Protein AF-A0A7W8TSB0-F1 (afdb_monomer)

pLDDT: mean 84.56, std 13.93, range [41.88, 98.25]

Structure (mmCIF, N/CA/C/O backbone):
data_AF-A0A7W8TSB0-F1
#
_entry.id   AF-A0A7W8TSB0-F1
#
loop_
_atom_site.group_PDB
_atom_site.id
_atom_site.type_symbol
_atom_site.label_atom_id
_atom_site.label_alt_id
_atom_site.label_comp_id
_atom_site.label_asym_id
_atom_site.label_entity_id
_atom_site.label_seq_id
_atom_site.pdbx_PDB_ins_code
_atom_site.Cartn_x
_atom_site.Cartn_y
_atom_site.Cartn_z
_atom_site.occupancy
_atom_site.B_iso_or_equiv
_atom_site.auth_seq_id
_atom_site.auth_comp_id
_atom_site.auth_asym_id
_atom_site.auth_atom_id
_atom_site.pdbx_PDB_model_num
ATOM 1 N N . MET A 1 1 ? -0.091 -12.858 21.973 1.00 71.50 1 MET A N 1
ATOM 2 C CA . MET A 1 1 ? 0.830 -13.120 20.844 1.00 71.50 1 MET A CA 1
ATOM 3 C C . MET A 1 1 ? 0.390 -12.209 19.715 1.00 71.50 1 MET A C 1
ATOM 5 O O . MET A 1 1 ? -0.814 -12.084 19.551 1.00 71.50 1 MET A O 1
ATOM 9 N N . LEU A 1 2 ? 1.306 -11.520 19.029 1.00 88.44 2 LEU A N 1
ATOM 10 C CA . LEU A 1 2 ? 0.918 -10.620 17.936 1.00 88.44 2 LEU A CA 1
ATOM 11 C C . LEU A 1 2 ? 0.572 -11.435 16.683 1.00 88.44 2 LEU A C 1
ATOM 13 O O . LEU A 1 2 ? 1.208 -12.457 16.428 1.00 88.44 2 LEU A O 1
ATOM 17 N N . ILE A 1 3 ? -0.446 -10.997 15.948 1.00 91.62 3 ILE A N 1
ATOM 18 C CA . ILE A 1 3 ? -0.980 -11.659 14.759 1.00 91.62 3 ILE A CA 1
ATOM 19 C C . ILE A 1 3 ? -0.372 -10.998 13.526 1.00 91.62 3 ILE A C 1
ATOM 21 O O . ILE A 1 3 ? -0.568 -9.806 13.285 1.00 91.62 3 ILE A O 1
ATOM 25 N N . GLU A 1 4 ? 0.352 -11.790 12.741 1.00 92.75 4 GLU A N 1
ATOM 26 C CA . GLU A 1 4 ? 0.764 -11.417 11.392 1.00 92.75 4 GLU A CA 1
ATOM 27 C C . GLU A 1 4 ? -0.336 -11.836 10.415 1.00 92.75 4 GLU A C 1
ATOM 29 O O . GLU A 1 4 ? -0.793 -12.982 10.444 1.00 92.75 4 GLU A O 1
ATOM 34 N N . ARG A 1 5 ? -0.807 -10.905 9.584 1.00 92.31 5 ARG A N 1
ATOM 35 C CA . ARG A 1 5 ? -1.828 -11.215 8.576 1.00 92.31 5 ARG A CA 1
ATOM 36 C C . ARG A 1 5 ? -1.169 -11.860 7.365 1.00 92.31 5 ARG A C 1
ATOM 38 O O . ARG A 1 5 ? -0.012 -11.578 7.067 1.00 92.31 5 ARG A O 1
ATOM 45 N N . LYS A 1 6 ? -1.923 -12.693 6.645 1.00 92.56 6 LYS A N 1
ATOM 46 C CA . LYS A 1 6 ? -1.475 -13.202 5.347 1.00 92.56 6 LYS A CA 1
ATOM 47 C C . LYS A 1 6 ? -1.217 -12.012 4.418 1.00 92.56 6 LYS A C 1
ATOM 49 O O . LYS A 1 6 ? -2.096 -11.169 4.273 1.00 92.56 6 LYS A O 1
ATOM 54 N N . ILE A 1 7 ? -0.038 -11.990 3.802 1.00 95.00 7 ILE A N 1
ATOM 55 C CA . ILE A 1 7 ? 0.358 -10.972 2.828 1.00 95.00 7 ILE A CA 1
ATOM 56 C C . ILE A 1 7 ? 0.110 -11.521 1.421 1.00 95.00 7 ILE A C 1
ATOM 58 O O . ILE A 1 7 ? 0.561 -12.622 1.100 1.00 95.00 7 ILE A O 1
ATOM 62 N N . ASP A 1 8 ? -0.622 -10.777 0.596 1.00 93.62 8 ASP A N 1
ATOM 63 C CA . ASP A 1 8 ? -0.988 -11.176 -0.762 1.00 93.62 8 ASP A CA 1
ATOM 64 C C . ASP A 1 8 ? -1.188 -9.956 -1.678 1.00 93.62 8 ASP A C 1
ATOM 66 O O . ASP A 1 8 ? -2.167 -9.219 -1.562 1.00 93.62 8 ASP A O 1
ATOM 70 N N . PHE A 1 9 ? -0.271 -9.758 -2.630 1.00 96.19 9 PHE A N 1
ATOM 71 C CA . PHE A 1 9 ? -0.367 -8.704 -3.649 1.00 96.19 9 PHE A CA 1
ATOM 72 C C . PHE A 1 9 ? -1.118 -9.141 -4.919 1.00 96.19 9 PHE A C 1
ATOM 74 O O . PHE A 1 9 ? -1.308 -8.329 -5.832 1.00 96.19 9 PHE A O 1
ATOM 81 N N . ASN A 1 10 ? -1.572 -10.397 -4.994 1.00 95.44 10 ASN A N 1
ATOM 82 C CA . ASN A 1 10 ? -2.343 -10.945 -6.109 1.00 95.44 10 ASN A CA 1
ATOM 83 C C . ASN A 1 10 ? -3.850 -10.944 -5.820 1.00 95.44 10 ASN A C 1
ATOM 85 O O . ASN A 1 10 ? -4.557 -11.943 -5.980 1.00 95.44 10 ASN A O 1
ATOM 89 N N . TYR A 1 11 ? -4.357 -9.812 -5.343 1.00 94.19 11 TYR A N 1
ATOM 90 C CA . TYR A 1 11 ? -5.746 -9.699 -4.930 1.00 94.19 11 TYR A CA 1
ATOM 91 C C . TYR A 1 11 ? -6.679 -9.272 -6.070 1.00 94.19 11 TYR A C 1
ATOM 93 O O . TYR A 1 11 ? -6.300 -8.575 -7.009 1.00 94.19 11 TYR A O 1
ATOM 101 N N . ASN A 1 12 ? -7.950 -9.653 -5.932 1.00 95.06 12 ASN A N 1
ATOM 102 C CA . ASN A 1 12 ? -9.046 -9.245 -6.810 1.00 95.06 12 ASN A CA 1
ATOM 103 C C . ASN A 1 12 ? -9.912 -8.162 -6.155 1.00 95.06 12 ASN A C 1
ATOM 105 O O . ASN A 1 12 ? -9.842 -7.928 -4.944 1.00 95.06 12 ASN A O 1
ATOM 109 N N . TYR A 1 13 ? -10.769 -7.527 -6.954 1.00 94.62 13 TYR A N 1
ATOM 110 C CA . TYR A 1 13 ? -11.612 -6.422 -6.509 1.00 94.62 13 TYR A CA 1
ATOM 111 C C . TYR A 1 13 ? -13.045 -6.880 -6.289 1.00 94.62 13 TYR A C 1
ATOM 113 O O . TYR A 1 13 ? -13.636 -7.582 -7.112 1.00 94.62 13 TYR A O 1
ATOM 121 N N . TRP A 1 14 ? -13.626 -6.461 -5.171 1.00 95.38 14 TRP A N 1
ATOM 122 C CA . TRP A 1 14 ? -14.972 -6.858 -4.793 1.00 95.38 14 TRP A CA 1
ATOM 123 C C . TRP A 1 14 ? -15.924 -5.678 -4.846 1.00 95.38 14 TRP A C 1
ATOM 125 O O . TRP A 1 14 ? -15.616 -4.598 -4.363 1.00 95.38 14 TRP A O 1
ATOM 135 N N . PHE A 1 15 ? -17.117 -5.902 -5.383 1.00 94.12 15 PHE A N 1
ATOM 136 C CA . PHE A 1 15 ? -18.152 -4.881 -5.525 1.00 94.12 15 PHE A CA 1
ATOM 137 C C . PHE A 1 15 ? -19.513 -5.440 -5.126 1.00 94.12 15 PHE A C 1
ATOM 139 O O . PHE A 1 15 ? -19.751 -6.651 -5.155 1.00 94.12 15 PHE A O 1
ATOM 146 N N . LYS A 1 16 ? -20.453 -4.556 -4.793 1.00 93.31 16 LYS A N 1
ATOM 147 C CA . LYS A 1 16 ? -21.845 -4.931 -4.524 1.00 93.31 16 LYS A CA 1
ATOM 148 C C . LYS A 1 16 ? -22.726 -4.454 -5.670 1.00 93.31 16 LYS A C 1
ATOM 150 O O . LYS A 1 16 ? -22.799 -3.260 -5.924 1.00 93.31 16 LYS A O 1
ATOM 155 N N . CYS A 1 17 ? -23.423 -5.372 -6.337 1.00 93.56 17 CYS A N 1
ATOM 156 C CA . CYS A 1 17 ? -24.336 -4.998 -7.417 1.00 93.56 17 CYS A CA 1
ATOM 157 C C . CYS A 1 17 ? -25.511 -4.182 -6.863 1.00 93.56 17 CYS A C 1
ATOM 159 O O . CYS A 1 17 ? -26.181 -4.614 -5.926 1.00 93.56 17 CYS A O 1
ATOM 161 N N . GLU A 1 18 ? -25.813 -3.035 -7.463 1.00 91.75 18 GLU A N 1
ATOM 162 C CA . GLU A 1 18 ? -26.903 -2.171 -7.000 1.00 91.75 18 GLU A CA 1
ATOM 163 C C . GLU A 1 18 ? -28.282 -2.815 -7.175 1.00 91.75 18 GLU A C 1
ATOM 165 O O . GLU A 1 18 ? -29.139 -2.664 -6.307 1.00 91.75 18 GLU A O 1
ATOM 170 N N . LYS A 1 19 ? -28.473 -3.597 -8.248 1.00 93.50 19 LYS A N 1
ATOM 171 C CA . LYS A 1 19 ? -29.753 -4.243 -8.578 1.00 93.50 19 LYS A CA 1
ATOM 172 C C . LYS A 1 19 ? -30.028 -5.477 -7.727 1.00 93.50 19 LYS A C 1
ATOM 174 O O . LYS A 1 19 ? -31.028 -5.531 -7.023 1.00 93.50 19 LYS A O 1
ATOM 179 N N . CYS A 1 20 ? -29.147 -6.478 -7.779 1.00 94.50 20 CYS A N 1
ATOM 180 C CA . CYS A 1 20 ? -29.375 -7.748 -7.081 1.00 94.50 20 CYS A CA 1
ATOM 181 C C . CYS A 1 20 ? -28.735 -7.821 -5.689 1.00 94.50 20 CYS A C 1
ATOM 183 O O . CYS A 1 20 ? -28.902 -8.824 -5.001 1.00 94.50 20 CYS A O 1
ATOM 185 N N . ARG A 1 21 ? -27.973 -6.795 -5.278 1.00 93.81 21 ARG A N 1
ATOM 186 C CA . ARG A 1 21 ? -27.285 -6.690 -3.974 1.00 93.81 21 ARG A CA 1
ATOM 187 C C . ARG A 1 21 ? -26.240 -7.773 -3.690 1.00 93.81 21 ARG A C 1
ATOM 189 O O . ARG A 1 21 ? -25.629 -7.739 -2.625 1.00 93.81 21 ARG A O 1
ATOM 196 N N . LYS A 1 22 ? -25.985 -8.683 -4.636 1.00 93.94 22 LYS A N 1
ATOM 197 C CA . LYS A 1 22 ? -24.971 -9.736 -4.516 1.00 93.94 22 LYS A CA 1
ATOM 198 C C . LYS A 1 22 ? -23.554 -9.182 -4.689 1.00 93.94 22 LYS A C 1
ATOM 200 O O . LYS A 1 22 ? -23.334 -8.218 -5.432 1.00 93.94 22 LYS A O 1
ATOM 205 N N . ARG A 1 23 ? -22.604 -9.826 -4.008 1.00 94.19 23 ARG A N 1
ATOM 206 C CA . ARG A 1 23 ? -21.169 -9.528 -4.042 1.00 94.19 23 ARG A CA 1
ATOM 207 C C . ARG A 1 23 ? -20.547 -10.103 -5.321 1.00 94.19 23 ARG A C 1
ATOM 209 O O . ARG A 1 23 ? -20.734 -11.277 -5.631 1.00 94.19 23 ARG A O 1
ATOM 216 N N . ASN A 1 24 ? -19.857 -9.274 -6.092 1.00 94.56 24 ASN A N 1
ATOM 217 C CA . ASN A 1 24 ? -19.209 -9.648 -7.347 1.00 94.56 24 ASN A CA 1
ATOM 218 C C . ASN A 1 24 ? -17.702 -9.502 -7.175 1.00 94.56 24 ASN A C 1
ATOM 220 O O . ASN A 1 24 ? -17.247 -8.472 -6.688 1.00 94.56 24 ASN A O 1
ATOM 224 N N . CYS A 1 25 ? -16.971 -10.544 -7.556 1.00 94.38 25 CYS A N 1
ATOM 225 C CA . CYS A 1 25 ? -15.520 -10.522 -7.650 1.00 94.38 25 CYS A CA 1
ATOM 226 C C . CYS A 1 25 ? -15.171 -10.206 -9.095 1.00 94.38 25 CYS A C 1
ATOM 228 O O . CYS A 1 25 ? -15.745 -10.821 -9.996 1.00 94.38 25 CYS A O 1
ATOM 230 N N . LEU A 1 26 ? -14.268 -9.261 -9.280 1.00 93.81 26 LEU A N 1
ATOM 231 C CA . LEU A 1 26 ? -13.716 -8.885 -10.559 1.00 93.81 26 LEU A CA 1
ATOM 232 C C . LEU A 1 26 ? -12.210 -9.123 -10.517 1.00 93.81 26 LEU A C 1
ATOM 234 O O . LEU A 1 26 ? -11.543 -8.690 -9.569 1.00 93.81 26 LEU A O 1
ATOM 238 N N . LEU A 1 27 ? -11.683 -9.811 -11.527 1.00 93.12 27 LEU A N 1
ATOM 239 C CA . LEU A 1 27 ? -10.259 -10.112 -11.581 1.00 93.12 27 LEU A CA 1
ATOM 240 C C . LEU A 1 27 ? -9.445 -8.824 -11.708 1.00 93.12 27 LEU A C 1
ATOM 242 O O . LEU A 1 27 ? -9.889 -7.865 -12.340 1.00 93.12 27 LEU A O 1
ATOM 246 N N . ALA A 1 28 ? -8.230 -8.799 -11.159 1.00 92.44 28 ALA A N 1
ATOM 247 C CA . ALA A 1 28 ? -7.384 -7.608 -11.244 1.00 92.44 28 ALA A CA 1
ATOM 248 C C . ALA A 1 28 ? -7.137 -7.149 -12.692 1.00 92.44 28 ALA A C 1
ATOM 250 O O . ALA A 1 28 ? -7.194 -5.956 -12.976 1.00 92.44 28 ALA A O 1
ATOM 251 N N . ALA A 1 29 ? -6.945 -8.093 -13.619 1.00 90.44 29 ALA A N 1
ATOM 252 C CA . ALA A 1 29 ? -6.804 -7.801 -15.045 1.00 90.44 29 ALA A CA 1
ATOM 253 C C . ALA A 1 29 ? -8.083 -7.241 -15.677 1.00 90.44 29 ALA A C 1
ATOM 255 O O . ALA A 1 29 ? -8.013 -6.321 -16.487 1.00 90.44 29 ALA A O 1
ATOM 256 N N . GLU A 1 30 ? -9.250 -7.755 -15.288 1.00 90.56 30 GLU A N 1
ATOM 257 C CA . GLU A 1 30 ? -10.534 -7.232 -15.758 1.00 90.56 30 GLU A CA 1
ATOM 258 C C . GLU A 1 30 ? -10.777 -5.820 -15.224 1.00 90.56 30 GLU A C 1
ATOM 260 O O . GLU A 1 30 ? -11.256 -4.979 -15.970 1.00 90.56 30 GLU A O 1
ATOM 265 N N . TYR A 1 31 ? -10.422 -5.547 -13.963 1.00 90.12 31 TYR A N 1
ATOM 266 C CA . TYR A 1 31 ? -10.501 -4.214 -13.361 1.00 90.12 31 TYR A CA 1
ATOM 267 C C . TYR A 1 31 ? -9.548 -3.218 -14.022 1.00 90.12 31 TYR A C 1
ATOM 269 O O . TYR A 1 31 ? -9.942 -2.100 -14.338 1.00 90.12 31 TYR A O 1
ATOM 277 N N . HIS A 1 32 ? -8.304 -3.631 -14.258 1.00 87.44 32 HIS A N 1
ATOM 278 C CA . HIS A 1 32 ? -7.280 -2.783 -14.858 1.00 87.44 32 HIS A CA 1
ATOM 279 C C . HIS A 1 32 ? -7.618 -2.383 -16.299 1.00 87.44 32 HIS A C 1
ATOM 281 O O . HIS A 1 32 ? -7.418 -1.236 -16.685 1.00 87.44 32 HIS A O 1
ATOM 287 N N . ASN A 1 33 ? -8.163 -3.317 -17.082 1.00 84.75 33 ASN A N 1
ATOM 288 C CA . ASN A 1 33 ? -8.484 -3.098 -18.493 1.00 84.75 33 ASN A CA 1
ATOM 289 C C . ASN A 1 33 ? -9.846 -2.421 -18.722 1.00 84.75 33 ASN A C 1
ATOM 291 O O . ASN A 1 33 ? -10.263 -2.278 -19.873 1.00 84.75 33 ASN A O 1
ATOM 295 N N . GLN A 1 34 ? -10.559 -2.021 -17.662 1.00 79.56 34 GLN A N 1
ATOM 296 C CA . GLN A 1 34 ? -11.834 -1.325 -17.824 1.00 79.56 34 GLN A CA 1
ATOM 297 C C . GLN A 1 34 ? -11.646 -0.016 -18.578 1.00 79.56 34 GLN A C 1
ATOM 299 O O . GLN A 1 34 ? -10.763 0.788 -18.279 1.00 79.56 34 GLN A O 1
ATOM 304 N N . THR A 1 35 ? -12.549 0.232 -19.519 1.00 66.94 35 THR A N 1
ATOM 305 C CA . THR A 1 35 ? -12.681 1.532 -20.174 1.00 66.94 35 THR A CA 1
ATOM 306 C C . THR A 1 35 ? -13.936 2.221 -19.656 1.00 66.94 35 THR A C 1
ATOM 308 O O . THR A 1 35 ? -14.884 1.567 -19.226 1.00 66.94 35 THR A O 1
ATOM 311 N N . THR A 1 36 ? -13.992 3.551 -19.740 1.00 62.06 36 THR A N 1
ATOM 312 C CA . THR A 1 36 ? -15.197 4.326 -19.386 1.00 62.06 36 THR A CA 1
ATOM 313 C C . THR A 1 36 ? -16.443 3.913 -20.177 1.00 62.06 36 THR A C 1
ATOM 315 O O . THR A 1 36 ? -17.555 4.231 -19.766 1.00 62.06 36 THR A O 1
ATOM 318 N N . THR A 1 37 ? -16.273 3.207 -21.298 1.00 62.06 37 THR A N 1
ATOM 319 C CA . THR A 1 37 ? -17.347 2.766 -22.193 1.00 62.06 37 THR A CA 1
ATOM 320 C C . THR A 1 37 ? -17.827 1.333 -21.969 1.00 62.06 37 THR A C 1
ATOM 322 O O . THR A 1 37 ? -18.911 1.009 -22.447 1.00 62.06 37 THR A O 1
ATOM 325 N N . ASP A 1 38 ? -17.073 0.484 -21.262 1.00 75.62 38 ASP A N 1
ATOM 326 C CA . ASP A 1 38 ? -17.429 -0.928 -21.060 1.00 75.62 38 ASP A CA 1
ATOM 327 C C . ASP A 1 38 ? -17.420 -1.285 -19.570 1.00 75.62 38 ASP A C 1
ATOM 329 O O . ASP A 1 38 ? -16.385 -1.592 -18.974 1.00 75.62 38 ASP A O 1
ATOM 333 N N . SER A 1 39 ? -18.595 -1.172 -18.946 1.00 80.81 39 SER A N 1
ATOM 334 C CA . SER A 1 39 ? -18.775 -1.519 -17.535 1.00 80.81 39 SER A CA 1
ATOM 335 C C . SER A 1 39 ? -18.888 -3.037 -17.369 1.00 80.81 39 SER A C 1
ATOM 337 O O . SER A 1 39 ? -19.675 -3.672 -18.079 1.00 80.81 39 SER A O 1
ATOM 339 N N . PRO A 1 40 ? -18.180 -3.643 -16.399 1.00 88.00 40 PRO A N 1
ATOM 340 C CA . PRO A 1 40 ? -18.289 -5.075 -16.152 1.00 88.00 40 PRO A CA 1
ATOM 341 C C . PRO A 1 40 ? -19.727 -5.456 -15.790 1.00 88.00 40 PRO A C 1
ATOM 343 O O . PRO A 1 40 ? -20.440 -4.718 -15.109 1.00 88.00 40 PRO A O 1
ATOM 346 N N . LYS A 1 41 ? -20.169 -6.640 -16.216 1.00 90.69 41 LYS A N 1
ATOM 347 C CA . LYS A 1 41 ? -21.520 -7.133 -15.917 1.00 90.69 41 LYS A CA 1
ATOM 348 C C . LYS A 1 41 ? -21.547 -7.901 -14.601 1.00 90.69 41 LYS A C 1
ATOM 350 O O . LYS A 1 41 ? -20.647 -8.669 -14.269 1.00 90.69 41 LYS A O 1
ATOM 355 N N . CYS A 1 42 ? -22.632 -7.752 -13.850 1.00 93.12 42 CYS A N 1
ATOM 356 C CA . CYS A 1 42 ? -22.877 -8.563 -12.667 1.00 93.12 42 CYS A CA 1
ATOM 357 C C . CYS A 1 42 ? -23.101 -10.032 -13.054 1.00 93.12 42 CYS A C 1
ATOM 359 O O . CYS A 1 42 ? -24.073 -10.349 -13.741 1.00 93.12 42 CYS A O 1
ATOM 361 N N . LYS A 1 43 ? -22.307 -10.950 -12.487 1.00 93.62 43 LYS A N 1
ATOM 362 C CA . LYS A 1 43 ? -22.381 -12.393 -12.791 1.00 93.62 43 LYS A CA 1
ATOM 363 C C . LYS A 1 43 ? -23.732 -13.053 -12.483 1.00 93.62 43 LYS A C 1
ATOM 365 O O . LYS A 1 43 ? -24.011 -14.142 -12.967 1.00 93.62 43 LYS A O 1
ATOM 370 N N . TYR A 1 44 ? -24.574 -12.410 -11.670 1.00 94.56 44 TYR A N 1
ATOM 371 C CA . TYR A 1 44 ? -25.857 -12.965 -11.228 1.00 94.56 44 TYR A CA 1
ATOM 372 C C . TYR A 1 44 ? -27.082 -12.402 -11.943 1.00 94.56 44 TYR A C 1
ATOM 374 O O . TYR A 1 44 ? -28.074 -13.110 -12.070 1.00 94.56 44 TYR A O 1
ATOM 382 N N . CYS A 1 45 ? -27.062 -11.125 -12.327 1.00 94.69 45 CYS A N 1
ATOM 383 C CA . CYS A 1 45 ? -28.232 -10.458 -12.911 1.00 94.69 45 CYS A CA 1
ATOM 384 C C . CYS A 1 45 ? -27.939 -9.753 -14.234 1.00 94.69 45 CYS A C 1
ATOM 386 O O . CYS A 1 45 ? -28.842 -9.131 -14.780 1.00 94.69 45 CYS A O 1
ATOM 388 N N . GLN A 1 46 ? -26.695 -9.824 -14.720 1.00 93.81 46 GLN A N 1
ATOM 389 C CA . GLN A 1 46 ? -26.234 -9.284 -16.004 1.00 93.81 46 GLN A CA 1
ATOM 390 C C . GLN A 1 46 ? -26.401 -7.764 -16.184 1.00 93.81 46 GLN A C 1
ATOM 392 O O . GLN A 1 46 ? -26.102 -7.234 -17.248 1.00 93.81 46 GLN A O 1
ATOM 397 N N . ASN A 1 47 ? -26.824 -7.043 -15.141 1.00 91.50 47 ASN A N 1
ATOM 398 C CA . ASN A 1 47 ? -26.803 -5.583 -15.119 1.00 91.50 47 ASN A CA 1
ATOM 399 C C . ASN A 1 47 ? -25.372 -5.062 -15.003 1.00 91.50 47 ASN A C 1
ATOM 401 O O . ASN A 1 47 ? -24.508 -5.746 -14.445 1.00 91.50 47 ASN A O 1
ATOM 405 N N . ASP A 1 48 ? -25.164 -3.827 -15.452 1.00 90.31 48 ASP A N 1
ATOM 406 C CA . ASP A 1 48 ? -23.907 -3.113 -15.257 1.00 90.31 48 ASP A CA 1
ATOM 407 C C . ASP A 1 48 ? -23.542 -3.043 -13.776 1.00 90.31 48 ASP A C 1
ATOM 409 O O . ASP A 1 48 ? -24.366 -2.741 -12.903 1.00 90.31 48 ASP A O 1
ATOM 413 N N . LEU A 1 49 ? -22.293 -3.387 -13.493 1.00 88.81 49 LEU A N 1
ATOM 414 C CA . LEU A 1 49 ? -21.686 -3.258 -12.188 1.00 88.81 49 LEU A CA 1
ATOM 415 C C . LEU A 1 49 ? -20.959 -1.917 -12.152 1.00 88.81 49 LEU A C 1
ATOM 417 O O . LEU A 1 49 ? -20.046 -1.674 -12.937 1.00 88.81 49 LEU A O 1
ATOM 421 N N . ASN A 1 50 ? -21.345 -1.064 -11.206 1.00 86.94 50 ASN A N 1
ATOM 422 C CA . ASN A 1 50 ? -20.579 0.128 -10.887 1.00 86.94 50 ASN A CA 1
ATOM 423 C C . ASN A 1 50 ? -19.246 -0.301 -10.243 1.00 86.94 50 ASN A C 1
ATOM 425 O O . ASN A 1 50 ? -19.184 -0.580 -9.045 1.00 86.94 50 ASN A O 1
ATOM 429 N N . ALA A 1 51 ? -18.203 -0.411 -11.064 1.00 87.12 51 ALA A N 1
ATOM 430 C CA . ALA A 1 51 ? -16.857 -0.801 -10.656 1.00 87.12 51 ALA A CA 1
ATOM 431 C C . ALA A 1 51 ? -15.961 0.417 -10.377 1.00 87.12 51 ALA A C 1
ATOM 433 O O . ALA A 1 51 ? -14.760 0.408 -10.625 1.00 87.12 51 ALA A O 1
ATOM 434 N N . ASN A 1 52 ? -16.546 1.492 -9.855 1.00 87.88 52 ASN A N 1
ATOM 435 C CA . ASN A 1 52 ? -15.793 2.649 -9.406 1.00 87.88 52 ASN A CA 1
ATOM 436 C C . ASN A 1 52 ? -14.937 2.316 -8.179 1.00 87.88 52 ASN A C 1
ATOM 438 O O . ASN A 1 52 ? -15.383 1.634 -7.259 1.00 87.88 52 ASN A O 1
ATOM 442 N N . ARG A 1 53 ? -13.736 2.900 -8.105 1.00 86.12 53 ARG A N 1
ATOM 443 C CA . ARG A 1 53 ? -12.810 2.720 -6.971 1.00 86.12 53 ARG A CA 1
ATOM 444 C C . ARG A 1 53 ? -13.460 2.989 -5.604 1.00 86.12 53 ARG A C 1
ATOM 446 O O . ARG A 1 53 ? -13.246 2.239 -4.665 1.00 86.12 53 ARG A O 1
ATOM 453 N N . SER A 1 54 ? -14.305 4.016 -5.521 1.00 85.00 54 SER A N 1
ATOM 454 C CA . SER A 1 54 ? -15.080 4.399 -4.325 1.00 85.00 54 SER A CA 1
ATOM 455 C C . SER A 1 54 ? -16.127 3.385 -3.866 1.00 85.00 54 SER A C 1
ATOM 457 O O . SER A 1 54 ? -16.690 3.559 -2.793 1.00 85.00 54 SER A O 1
ATOM 459 N N . ASP A 1 55 ? -16.443 2.392 -4.695 1.00 88.31 55 ASP A N 1
ATOM 460 C CA . ASP A 1 55 ? -17.465 1.378 -4.426 1.00 88.31 55 ASP A CA 1
ATOM 461 C C . ASP A 1 55 ? -16.858 0.003 -4.101 1.00 88.31 55 ASP A C 1
ATOM 463 O O . ASP A 1 55 ? -17.599 -0.967 -3.869 1.00 88.31 55 ASP A O 1
ATOM 467 N N . ILE A 1 56 ? -15.521 -0.078 -4.071 1.00 91.56 56 ILE A N 1
ATOM 468 C CA . ILE A 1 56 ? -14.762 -1.280 -3.725 1.00 91.56 56 ILE A CA 1
ATOM 469 C C . ILE A 1 56 ? -15.121 -1.714 -2.311 1.00 91.56 56 ILE A C 1
ATOM 471 O O . ILE A 1 56 ? -15.049 -0.951 -1.361 1.00 91.56 56 ILE A O 1
ATOM 475 N N . ARG A 1 57 ? -15.485 -2.980 -2.155 1.00 93.88 57 ARG A N 1
ATOM 476 C CA . ARG A 1 57 ? -15.834 -3.609 -0.885 1.00 93.88 57 ARG A CA 1
ATOM 477 C C . ARG A 1 57 ? -14.647 -4.358 -0.305 1.00 93.88 57 ARG A C 1
ATOM 479 O O . ARG A 1 57 ? -13.687 -4.677 -1.001 1.00 93.88 57 ARG A O 1
ATOM 486 N N . LEU A 1 58 ? -14.775 -4.662 0.983 1.00 94.75 58 LEU A N 1
ATOM 487 C CA . LEU A 1 58 ? -13.839 -5.487 1.728 1.00 94.75 58 LEU A CA 1
ATOM 488 C C . LEU A 1 58 ? -13.527 -6.779 0.954 1.00 94.75 58 LEU A C 1
ATOM 490 O O . LEU A 1 58 ? -14.444 -7.430 0.437 1.00 94.75 58 LEU A O 1
ATOM 494 N N . ARG A 1 59 ? -12.238 -7.111 0.832 1.00 93.69 59 ARG A N 1
ATOM 495 C CA . ARG A 1 59 ? -11.740 -8.290 0.106 1.00 93.69 59 ARG A CA 1
ATOM 496 C C . ARG A 1 59 ? -11.960 -9.573 0.892 1.00 93.69 59 ARG A C 1
ATOM 498 O O . ARG A 1 59 ? -12.413 -10.559 0.312 1.00 93.69 59 ARG A O 1
ATOM 505 N N . ASP A 1 60 ? -11.690 -9.528 2.187 1.00 93.44 60 ASP A N 1
ATOM 506 C CA . ASP A 1 60 ? -11.828 -10.654 3.100 1.00 93.44 60 ASP A CA 1
ATOM 507 C C . ASP A 1 60 ? -12.984 -10.392 4.071 1.00 93.44 60 ASP A C 1
ATOM 509 O O . ASP A 1 60 ? -12.911 -9.496 4.905 1.00 93.44 60 ASP A O 1
ATOM 513 N N . GLU A 1 61 ? -14.090 -11.125 3.919 1.00 92.62 61 GLU A N 1
ATOM 514 C CA . GLU A 1 61 ? -15.257 -10.971 4.803 1.00 92.62 61 GLU A CA 1
ATOM 515 C C . GLU A 1 61 ? -14.991 -11.503 6.218 1.00 92.62 61 GLU A C 1
ATOM 517 O O . GLU A 1 61 ? -15.737 -11.155 7.131 1.00 92.62 61 GLU A O 1
ATOM 522 N N . ASP A 1 62 ? -13.908 -12.262 6.394 1.00 93.12 62 ASP A N 1
ATOM 523 C CA . ASP A 1 62 ? -13.456 -12.815 7.665 1.00 93.12 62 ASP A CA 1
ATOM 524 C C . ASP A 1 62 ? -12.171 -12.116 8.163 1.00 93.12 62 ASP A C 1
ATOM 526 O O . ASP A 1 62 ? -11.453 -12.665 9.002 1.00 93.12 62 ASP A O 1
ATOM 530 N N . ASP A 1 63 ? -11.871 -10.901 7.665 1.00 93.56 63 ASP A N 1
ATOM 531 C CA . ASP A 1 63 ? -10.677 -10.141 8.063 1.00 93.56 63 ASP A CA 1
ATOM 532 C C . ASP A 1 63 ? -10.633 -9.989 9.598 1.00 93.56 63 ASP A C 1
ATOM 534 O O . ASP A 1 63 ? -11.583 -9.458 10.191 1.00 93.56 63 ASP A O 1
ATOM 538 N N . PRO A 1 64 ? -9.534 -10.395 10.267 1.00 92.44 64 PRO A N 1
ATOM 539 C CA . PRO A 1 64 ? -9.419 -10.297 11.718 1.00 92.44 64 PRO A CA 1
ATOM 540 C C . PRO A 1 64 ? -9.679 -8.885 12.260 1.00 92.44 64 PRO A C 1
ATOM 542 O O . PRO A 1 64 ? -10.227 -8.718 13.347 1.00 92.44 64 PRO A O 1
ATOM 545 N N . ALA A 1 65 ? -9.358 -7.836 11.498 1.00 93.94 65 ALA A N 1
ATOM 546 C CA . ALA A 1 65 ? -9.569 -6.453 11.915 1.00 93.94 65 ALA A CA 1
ATOM 547 C C . ALA A 1 65 ? -11.056 -6.037 11.989 1.00 93.94 65 ALA A C 1
ATOM 549 O O . ALA A 1 65 ? -11.368 -4.913 12.399 1.00 93.94 65 ALA A O 1
ATOM 550 N N . LEU A 1 66 ? -11.996 -6.926 11.653 1.00 94.25 66 LEU A N 1
ATOM 551 C CA . LEU A 1 66 ? -13.421 -6.734 11.930 1.00 94.25 66 LEU A CA 1
ATOM 552 C C . LEU A 1 66 ? -13.758 -6.839 13.424 1.00 94.25 66 LEU A C 1
ATOM 554 O O . LEU A 1 66 ? -14.779 -6.296 13.846 1.00 94.25 66 LEU A O 1
ATOM 558 N N . THR A 1 67 ? -12.897 -7.453 14.243 1.00 94.19 67 THR A N 1
ATOM 559 C CA . THR A 1 67 ? -13.095 -7.542 15.697 1.00 94.19 67 THR A CA 1
ATOM 560 C C . THR A 1 67 ? -12.063 -6.724 16.471 1.00 94.19 67 THR A C 1
ATOM 562 O O . THR A 1 67 ? -10.872 -6.741 16.170 1.00 94.19 67 THR A O 1
ATOM 565 N N . ASP A 1 68 ? -12.517 -6.007 17.499 1.00 94.94 68 ASP A N 1
ATOM 566 C CA . ASP A 1 68 ? -11.685 -5.062 18.255 1.00 94.94 68 ASP A CA 1
ATOM 567 C C . ASP A 1 68 ? -10.473 -5.737 18.903 1.00 94.94 68 ASP A C 1
ATOM 569 O O . ASP A 1 68 ? -9.354 -5.242 18.800 1.00 94.94 68 ASP A O 1
ATOM 573 N N . SER A 1 69 ? -10.661 -6.907 19.517 1.00 93.31 69 SER A N 1
ATOM 574 C CA . SER A 1 69 ? -9.561 -7.651 20.143 1.00 93.31 69 SER A CA 1
ATOM 575 C C . SER A 1 69 ? -8.466 -8.004 19.135 1.00 93.31 69 SER A C 1
ATOM 577 O O . SER A 1 69 ? -7.281 -7.808 19.409 1.00 93.31 69 SER A O 1
ATOM 579 N N . GLN A 1 70 ? -8.852 -8.449 17.939 1.00 94.56 70 GLN A N 1
ATOM 580 C CA . GLN A 1 70 ? -7.906 -8.807 16.890 1.00 94.56 70 GLN A CA 1
ATOM 581 C C . GLN A 1 70 ? -7.258 -7.584 16.238 1.00 94.56 70 GLN A C 1
ATOM 583 O O . GLN A 1 70 ? -6.101 -7.683 15.838 1.00 94.56 70 GLN A O 1
ATOM 588 N N . VAL A 1 71 ? -7.916 -6.419 16.189 1.00 96.06 71 VAL A N 1
ATOM 589 C CA . VAL A 1 71 ? -7.259 -5.155 15.796 1.00 96.06 71 VAL A CA 1
ATOM 590 C C . VAL A 1 71 ? -6.071 -4.864 16.709 1.00 96.06 71 VAL A C 1
ATOM 592 O O . VAL A 1 71 ? -4.990 -4.531 16.223 1.00 96.06 71 VAL A O 1
ATOM 595 N N . LEU A 1 72 ? -6.257 -5.025 18.022 1.00 96.19 72 LEU A N 1
ATOM 596 C CA . LEU A 1 72 ? -5.221 -4.770 19.025 1.00 96.19 72 LEU A CA 1
ATOM 597 C C . LEU A 1 72 ? -4.127 -5.842 19.033 1.00 96.19 72 LEU A C 1
ATOM 599 O O . LEU A 1 72 ? -2.997 -5.570 19.442 1.00 96.19 72 LEU A O 1
ATOM 603 N N . ASP A 1 73 ? -4.457 -7.079 18.666 1.00 95.62 73 ASP A N 1
ATOM 604 C CA . ASP A 1 73 ? -3.498 -8.183 18.551 1.00 95.62 73 ASP A CA 1
ATOM 605 C C . ASP A 1 73 ? -2.756 -8.204 17.210 1.00 95.62 73 ASP A C 1
ATOM 607 O O . ASP A 1 73 ? -1.697 -8.823 17.127 1.00 95.62 73 ASP A O 1
ATOM 611 N N . SER A 1 74 ? -3.253 -7.518 16.182 1.00 96.50 74 SER A N 1
ATOM 612 C CA . SER A 1 74 ? -2.637 -7.486 14.854 1.00 96.50 74 SER A CA 1
ATOM 613 C C . SER A 1 74 ? -1.407 -6.588 14.785 1.00 96.50 74 SER A C 1
ATOM 615 O O . SER A 1 74 ? -1.338 -5.529 15.413 1.00 96.50 74 SER A O 1
ATOM 617 N N . ILE A 1 75 ? -0.453 -6.988 13.946 1.00 97.06 75 ILE A N 1
ATOM 618 C CA . ILE A 1 75 ? 0.600 -6.100 13.466 1.00 97.06 75 ILE A CA 1
ATOM 619 C C . ILE A 1 75 ? 0.055 -5.218 12.343 1.00 97.06 75 ILE A C 1
ATOM 621 O O . ILE A 1 75 ? -0.611 -5.667 11.399 1.00 97.06 75 ILE A O 1
ATOM 625 N N . TRP A 1 76 ? 0.387 -3.938 12.445 1.00 98.06 76 TRP A N 1
ATOM 626 C CA . TRP A 1 76 ? 0.067 -2.926 11.453 1.00 98.06 76 TRP A CA 1
ATOM 627 C C . TRP A 1 76 ? 1.334 -2.362 10.830 1.00 98.06 76 TRP A C 1
ATOM 629 O O . TRP A 1 76 ? 2.408 -2.424 11.427 1.00 98.06 76 TRP A O 1
ATOM 639 N N . TYR A 1 77 ? 1.200 -1.799 9.635 1.00 98.25 77 TYR A N 1
ATOM 640 C CA . TYR A 1 77 ? 2.333 -1.339 8.848 1.00 98.25 77 TYR A CA 1
ATOM 641 C C . TYR A 1 77 ? 2.181 0.104 8.392 1.00 98.25 77 TYR A C 1
ATOM 643 O O . TYR A 1 77 ? 1.075 0.585 8.132 1.00 98.25 77 TYR A O 1
ATOM 651 N N . HIS A 1 78 ? 3.318 0.779 8.268 1.00 97.50 78 HIS A N 1
ATOM 652 C CA . HIS A 1 78 ? 3.421 2.117 7.701 1.00 97.50 78 HIS A CA 1
ATOM 653 C C . HIS A 1 78 ? 4.752 2.273 6.964 1.00 97.50 78 HIS A C 1
ATOM 655 O O . HIS A 1 78 ? 5.774 1.765 7.420 1.00 97.50 78 HIS A O 1
ATOM 661 N N . THR A 1 79 ? 4.761 3.005 5.852 1.00 96.31 79 THR A N 1
ATOM 662 C CA . THR A 1 79 ? 6.001 3.423 5.184 1.00 96.31 79 THR A CA 1
ATOM 663 C C . THR A 1 79 ? 6.188 4.921 5.310 1.00 96.31 79 THR A C 1
ATOM 665 O O . THR A 1 79 ? 5.306 5.693 4.921 1.00 96.31 79 THR A O 1
ATOM 668 N N . SER A 1 80 ? 7.366 5.337 5.764 1.00 94.19 80 SER A N 1
ATOM 669 C CA . SER A 1 80 ? 7.723 6.749 5.854 1.00 94.19 80 SER A CA 1
ATOM 670 C C . SER A 1 80 ? 9.102 7.016 5.275 1.00 94.19 80 SER A C 1
ATOM 672 O O . SER A 1 80 ? 9.953 6.138 5.267 1.00 94.19 80 SER A O 1
ATOM 674 N N . THR A 1 81 ? 9.329 8.241 4.818 1.00 93.06 81 THR A N 1
ATOM 675 C CA . THR A 1 81 ? 10.671 8.764 4.521 1.00 93.06 81 THR A CA 1
ATOM 676 C C . THR A 1 81 ? 11.341 9.337 5.771 1.00 93.06 81 THR A C 1
ATOM 678 O O . THR A 1 81 ? 12.530 9.629 5.776 1.00 93.06 81 THR A O 1
ATOM 681 N N . GLU A 1 82 ? 10.573 9.504 6.848 1.00 90.38 82 GLU A N 1
ATOM 682 C CA . GLU A 1 82 ? 11.066 9.925 8.152 1.00 90.38 82 GLU A CA 1
ATOM 683 C C . GLU A 1 82 ? 11.589 8.711 8.910 1.00 90.38 82 GLU A C 1
ATOM 685 O O . GLU A 1 82 ? 10.858 7.739 9.086 1.00 90.38 82 GLU A O 1
ATOM 690 N N . SER A 1 83 ? 12.826 8.782 9.400 1.00 91.25 83 SER A N 1
ATOM 691 C CA . SER A 1 83 ? 13.452 7.693 10.155 1.00 91.25 83 SER A CA 1
ATOM 692 C C . SER A 1 83 ? 12.959 7.609 11.611 1.00 91.25 83 SER A C 1
ATOM 694 O O . SER A 1 83 ? 13.094 6.560 12.252 1.00 91.25 83 SER A O 1
ATOM 696 N N . GLU A 1 84 ? 12.326 8.666 12.124 1.00 88.50 84 GLU A N 1
ATOM 697 C CA . GLU A 1 84 ? 11.800 8.779 13.493 1.00 88.50 84 GLU A CA 1
ATOM 698 C C . GLU A 1 84 ? 10.268 8.914 13.522 1.00 88.50 84 GLU A C 1
ATOM 700 O O . GLU A 1 84 ? 9.704 9.828 14.119 1.00 88.50 84 GLU A O 1
ATOM 705 N N . TRP A 1 85 ? 9.568 7.999 12.850 1.00 92.69 85 TRP A N 1
ATOM 706 C CA . TRP A 1 85 ? 8.107 7.914 12.897 1.00 92.69 85 TRP A CA 1
ATOM 707 C C . TRP A 1 85 ? 7.605 6.99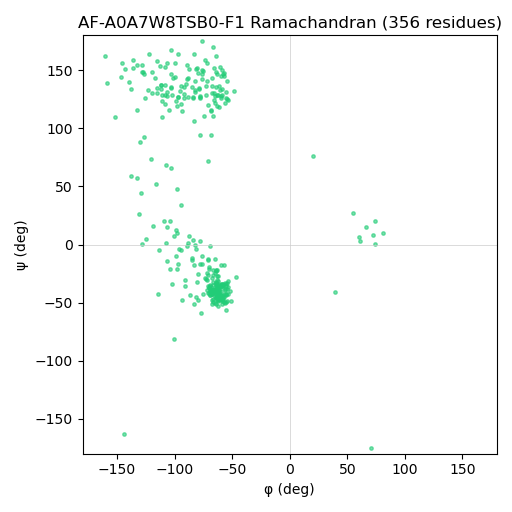6 14.044 1.00 92.69 85 TRP A C 1
ATOM 709 O O . TRP A 1 85 ? 8.208 5.943 14.281 1.00 92.69 85 TRP A O 1
ATOM 719 N N . PRO A 1 86 ? 6.488 7.326 14.731 1.00 90.75 86 PRO A N 1
ATOM 720 C CA . PRO A 1 86 ? 5.702 8.556 14.608 1.00 90.75 86 PRO A CA 1
ATOM 721 C C . PRO A 1 86 ? 6.301 9.709 15.430 1.00 90.75 86 PRO A C 1
ATOM 723 O O . 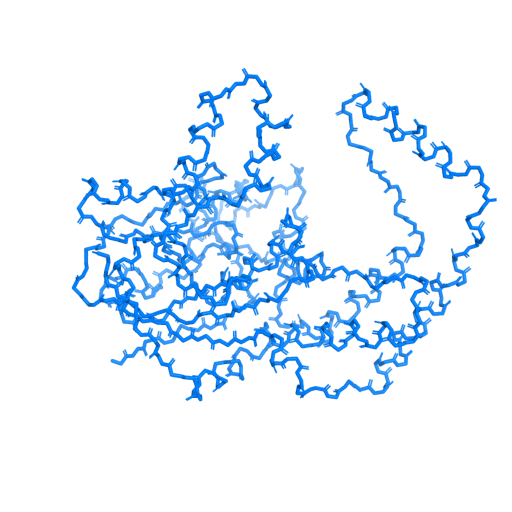PRO A 1 86 ? 6.560 9.568 16.634 1.00 90.75 86 PRO A O 1
ATOM 726 N N . LYS A 1 87 ? 6.457 10.881 14.800 1.00 84.38 87 LYS A N 1
ATOM 727 C CA . LYS A 1 87 ? 6.884 12.110 15.489 1.00 84.38 87 LYS A CA 1
ATOM 728 C C . LYS A 1 87 ? 5.842 12.520 16.528 1.00 84.38 87 LYS A C 1
ATOM 730 O O . LYS A 1 87 ? 4.660 12.257 16.338 1.00 84.38 87 LYS A O 1
ATOM 735 N N . SER A 1 88 ? 6.289 13.109 17.635 1.00 73.94 88 SER A N 1
ATOM 736 C CA . SER A 1 88 ? 5.404 13.637 18.681 1.00 73.94 88 SER A CA 1
ATOM 737 C C . SER A 1 88 ? 4.559 14.792 18.150 1.00 73.94 88 SER A C 1
ATOM 739 O O . SER A 1 88 ? 3.348 14.796 18.310 1.00 73.94 88 SER A O 1
ATOM 741 N N . GLU A 1 89 ? 5.186 15.717 17.435 1.00 70.06 89 GLU A N 1
ATOM 742 C CA . GLU A 1 89 ? 4.517 16.823 16.761 1.00 70.06 89 GLU A CA 1
ATOM 743 C C . GLU A 1 89 ? 4.874 16.758 15.278 1.00 70.06 89 GLU A C 1
ATOM 745 O O . GLU A 1 89 ? 6.038 16.552 14.912 1.00 70.06 89 GLU A O 1
ATOM 750 N N . TYR A 1 90 ? 3.863 16.879 14.422 1.00 70.62 90 TYR A N 1
ATOM 751 C CA . TYR A 1 90 ? 4.069 17.083 12.999 1.00 70.62 90 TYR A CA 1
ATOM 752 C C . TYR A 1 90 ? 3.766 18.542 12.693 1.00 70.62 90 TYR A C 1
ATOM 754 O O . TYR A 1 90 ? 2.633 18.985 12.846 1.00 70.62 90 TYR A O 1
ATOM 762 N N . SER A 1 91 ? 4.790 19.264 12.256 1.00 73.00 91 SER A N 1
ATOM 763 C CA . SER A 1 91 ? 4.620 20.574 11.643 1.00 73.00 91 SER A CA 1
ATOM 764 C C . SER A 1 91 ? 4.912 20.453 10.163 1.00 73.00 91 SER A C 1
ATOM 766 O O . SER A 1 91 ? 5.878 19.790 9.761 1.00 73.00 91 SER A O 1
ATOM 768 N N . LEU A 1 92 ? 4.084 21.100 9.354 1.00 69.25 92 LEU A N 1
ATOM 769 C CA . LEU A 1 92 ? 4.261 21.093 7.915 1.00 69.25 92 LEU A CA 1
ATOM 770 C C . LEU A 1 92 ? 5.605 21.774 7.578 1.00 69.25 92 LEU A C 1
ATOM 772 O O . LEU A 1 92 ? 5.866 22.877 8.076 1.00 69.25 92 LEU A O 1
ATOM 776 N N . PRO A 1 93 ? 6.493 21.152 6.774 1.00 70.19 93 PRO A N 1
ATOM 777 C CA . PRO A 1 93 ? 7.804 21.725 6.490 1.00 70.19 93 PRO A CA 1
ATOM 778 C C . PRO A 1 93 ? 7.696 23.161 5.949 1.00 70.19 93 PRO A C 1
ATOM 780 O O . PRO A 1 93 ? 6.824 23.435 5.116 1.00 70.19 93 PRO A O 1
ATOM 783 N N . PRO A 1 94 ? 8.588 24.090 6.351 1.00 69.12 94 PRO A N 1
ATOM 784 C CA . PRO A 1 94 ? 8.492 25.496 5.953 1.00 69.12 94 PRO A CA 1
ATOM 785 C C . PRO A 1 94 ? 8.434 25.721 4.437 1.00 69.12 94 PRO A C 1
ATOM 787 O O . PRO A 1 94 ? 7.750 26.639 3.985 1.00 69.12 94 PRO A O 1
ATOM 790 N N . GLU A 1 95 ? 9.122 24.876 3.665 1.00 70.62 95 GLU A N 1
ATOM 791 C CA . GLU A 1 95 ? 9.164 24.904 2.198 1.00 70.62 95 GLU A CA 1
ATOM 792 C C . GLU A 1 95 ? 7.820 24.517 1.569 1.00 70.62 95 GLU A C 1
ATOM 794 O O . GLU A 1 95 ? 7.346 25.181 0.647 1.00 70.62 95 GLU A O 1
ATOM 799 N N . GLU A 1 96 ? 7.162 23.491 2.110 1.00 67.56 96 GLU A N 1
ATOM 800 C CA . GLU A 1 96 ? 5.834 23.061 1.669 1.00 67.56 96 GLU A CA 1
ATOM 801 C C . GLU A 1 96 ? 4.788 24.117 2.051 1.00 67.56 96 GLU A C 1
ATOM 803 O O . GLU A 1 96 ? 3.974 24.530 1.224 1.00 67.56 96 GLU A O 1
ATOM 808 N N . GLY A 1 97 ? 4.905 24.683 3.257 1.00 65.50 97 GLY A N 1
ATOM 809 C CA . GLY A 1 97 ? 4.084 25.809 3.696 1.00 65.50 97 GLY A CA 1
ATOM 810 C C . GLY A 1 97 ? 4.274 27.050 2.818 1.00 65.50 97 GLY A C 1
ATOM 811 O O . GLY A 1 97 ? 3.311 27.767 2.543 1.00 65.50 97 GLY A O 1
ATOM 812 N N . ALA A 1 98 ? 5.496 27.314 2.345 1.00 66.44 98 ALA A N 1
ATOM 813 C CA . ALA A 1 98 ? 5.785 28.412 1.425 1.00 66.44 98 ALA A CA 1
ATOM 814 C C . ALA A 1 98 ? 5.180 28.163 0.037 1.00 66.44 98 ALA A C 1
ATOM 816 O O . ALA A 1 98 ? 4.541 29.058 -0.514 1.00 66.44 98 ALA A O 1
ATOM 817 N N . HIS A 1 99 ? 5.292 26.941 -0.490 1.00 68.94 99 HIS A N 1
ATOM 818 C CA . HIS A 1 99 ? 4.673 26.566 -1.763 1.00 68.94 99 HIS A CA 1
ATOM 819 C C . HIS A 1 99 ? 3.148 26.729 -1.724 1.00 68.94 99 HIS A C 1
ATOM 821 O O . HIS A 1 99 ? 2.577 27.342 -2.627 1.00 68.94 99 HIS A O 1
ATOM 827 N N . ILE A 1 100 ? 2.493 26.292 -0.643 1.00 67.81 100 ILE A N 1
ATOM 828 C CA . ILE A 1 100 ? 1.042 26.454 -0.452 1.00 67.81 100 ILE A CA 1
ATOM 829 C C . ILE A 1 100 ? 0.657 27.941 -0.423 1.00 67.81 100 ILE A C 1
ATOM 831 O O . ILE A 1 100 ? -0.273 28.348 -1.129 1.00 67.81 100 ILE A O 1
ATOM 835 N N . ARG A 1 101 ? 1.401 28.760 0.339 1.00 66.62 101 ARG A N 1
ATOM 836 C CA . ARG A 1 101 ? 1.191 30.218 0.435 1.00 66.62 101 ARG A CA 1
ATOM 837 C C . ARG A 1 101 ? 1.338 30.925 -0.913 1.00 66.62 101 ARG A C 1
ATOM 839 O O . ARG A 1 101 ? 0.584 31.850 -1.208 1.00 66.62 101 ARG A O 1
ATOM 846 N N . GLU A 1 102 ? 2.308 30.516 -1.725 1.00 64.88 102 GLU A N 1
ATOM 847 C CA . GLU A 1 102 ? 2.658 31.218 -2.963 1.00 64.88 102 GLU A CA 1
ATOM 848 C C . GLU A 1 102 ? 1.904 30.714 -4.200 1.00 64.88 102 GLU A C 1
ATOM 850 O O . GLU A 1 102 ? 1.655 31.502 -5.119 1.00 64.88 102 GLU A O 1
ATOM 855 N N . ARG A 1 103 ? 1.531 29.426 -4.241 1.00 64.06 103 ARG A N 1
ATOM 856 C CA . ARG A 1 103 ? 0.943 28.779 -5.428 1.00 64.06 103 ARG A CA 1
ATOM 857 C C . ARG A 1 103 ? -0.504 28.331 -5.258 1.00 64.06 103 ARG A C 1
ATOM 859 O O . ARG A 1 103 ? -1.279 28.535 -6.186 1.00 64.06 103 ARG A O 1
ATOM 866 N N . ALA A 1 104 ? -0.874 27.731 -4.126 1.00 64.62 104 ALA A N 1
ATOM 867 C CA . ALA A 1 104 ? -2.197 27.118 -3.960 1.00 64.62 104 ALA A CA 1
ATOM 868 C C . ALA A 1 104 ? -3.265 28.114 -3.479 1.00 64.62 104 ALA A C 1
ATOM 870 O O . ALA A 1 104 ? -4.368 28.144 -4.019 1.00 64.62 104 ALA A O 1
ATOM 871 N N . PHE A 1 105 ? -2.928 28.964 -2.503 1.00 74.31 105 PHE A N 1
ATOM 872 C CA . PHE A 1 105 ? -3.863 29.902 -1.862 1.00 74.31 105 PHE A CA 1
ATOM 873 C C . PHE A 1 105 ? -3.312 31.331 -1.835 1.00 74.31 105 PHE A C 1
ATOM 875 O O . PHE A 1 105 ? -3.362 32.029 -0.820 1.00 74.31 105 PHE A O 1
ATOM 882 N N . LYS A 1 106 ? -2.751 31.772 -2.965 1.00 72.75 106 LYS A N 1
ATOM 883 C CA . LYS A 1 106 ? -2.150 33.102 -3.099 1.00 72.75 106 LYS A CA 1
ATOM 884 C C . LYS A 1 106 ? -3.145 34.194 -2.679 1.00 72.75 106 LYS A C 1
ATOM 886 O O . LYS A 1 106 ? -4.220 34.307 -3.258 1.00 72.75 106 LYS A O 1
ATOM 891 N N . ASN A 1 107 ? -2.743 35.030 -1.719 1.00 74.31 107 ASN A N 1
ATOM 892 C CA . ASN A 1 107 ? -3.552 36.096 -1.100 1.00 74.31 107 ASN A CA 1
ATOM 893 C C . ASN A 1 107 ? -4.755 35.620 -0.255 1.00 74.31 107 ASN A C 1
ATOM 895 O O . ASN A 1 107 ? -5.601 36.437 0.098 1.00 74.31 107 ASN A O 1
ATOM 899 N N . GLU A 1 108 ? -4.819 34.339 0.118 1.00 79.69 108 GLU A N 1
ATOM 900 C CA . GLU A 1 108 ? -5.867 33.775 0.978 1.00 79.69 108 GLU A CA 1
ATOM 901 C C . GLU A 1 108 ? -5.256 33.171 2.264 1.00 79.69 108 GLU A C 1
ATOM 903 O O . GLU A 1 108 ? -5.167 31.945 2.414 1.00 79.69 108 GLU A O 1
ATOM 908 N N . PRO A 1 109 ? -4.801 34.014 3.217 1.00 76.69 109 PRO A N 1
ATOM 909 C CA . PRO A 1 109 ? -4.084 33.554 4.410 1.00 76.69 109 PRO A CA 1
ATOM 910 C C . PRO A 1 109 ? -4.937 32.644 5.303 1.00 76.69 109 PRO A C 1
ATOM 912 O O . PRO A 1 109 ? -4.421 31.679 5.857 1.00 76.69 109 PRO A O 1
ATOM 915 N N . GLU A 1 110 ? -6.249 32.881 5.383 1.00 79.31 110 GLU A N 1
ATOM 916 C CA . GLU A 1 110 ? -7.168 32.038 6.159 1.00 79.31 110 GLU A CA 1
ATOM 917 C C . GLU A 1 110 ? -7.300 30.622 5.586 1.00 79.31 110 GLU A C 1
ATOM 919 O O . GLU A 1 110 ? -7.323 29.653 6.342 1.00 79.31 110 GLU A O 1
ATOM 924 N N . LYS A 1 111 ? -7.355 30.475 4.253 1.00 77.75 111 LYS A N 1
ATOM 925 C CA . LYS A 1 111 ? -7.376 29.152 3.608 1.00 77.75 111 LYS A CA 1
ATOM 926 C C . LYS A 1 111 ? -6.050 28.426 3.791 1.00 77.75 111 LYS A C 1
ATOM 928 O O . LYS A 1 111 ? -6.053 27.224 4.021 1.00 77.75 111 LYS A O 1
ATOM 933 N N . THR A 1 112 ? -4.939 29.159 3.737 1.00 76.31 112 THR A N 1
ATOM 934 C CA . THR A 1 112 ? -3.610 28.596 3.995 1.00 76.31 112 THR A CA 1
ATOM 935 C C . THR A 1 112 ? -3.497 28.091 5.433 1.00 76.31 112 THR A C 1
ATOM 937 O O . THR A 1 112 ? -3.077 26.957 5.625 1.00 76.31 112 THR A O 1
ATOM 940 N N . SER A 1 113 ? -3.913 28.888 6.426 1.00 77.69 113 SER A N 1
ATOM 941 C CA . SER A 1 113 ? -3.909 28.467 7.835 1.00 77.69 113 SER A CA 1
ATOM 942 C C . SER A 1 113 ? -4.768 27.227 8.026 1.00 77.69 113 SER A C 1
ATOM 944 O O . SER A 1 113 ? -4.260 26.218 8.483 1.00 77.69 113 SER A O 1
ATOM 946 N N . LYS A 1 114 ? -6.020 27.245 7.548 1.00 78.88 114 LYS A N 1
ATOM 947 C CA . LYS A 1 114 ? -6.911 26.081 7.641 1.00 78.88 114 LYS A CA 1
ATOM 948 C C . LYS A 1 114 ? -6.337 24.838 6.971 1.00 78.88 114 LYS A C 1
ATOM 950 O O . LYS A 1 114 ? -6.560 23.744 7.463 1.00 78.88 114 LYS A O 1
ATOM 955 N N . TYR A 1 115 ? -5.629 24.988 5.853 1.00 76.38 115 TYR A N 1
ATOM 956 C CA . TYR A 1 115 ? -4.979 23.870 5.175 1.00 76.38 115 TYR A CA 1
ATOM 957 C C . TYR A 1 115 ? -3.803 23.316 5.989 1.00 76.38 115 TYR A C 1
ATOM 959 O O . TYR A 1 115 ? -3.680 22.103 6.124 1.00 76.38 115 TYR A O 1
ATOM 967 N N . ILE A 1 116 ? -2.961 24.186 6.555 1.00 77.25 116 ILE A N 1
ATOM 968 C CA . ILE A 1 116 ? -1.859 23.781 7.438 1.00 77.25 116 ILE A CA 1
ATOM 969 C C . ILE A 1 116 ? -2.421 23.098 8.688 1.00 77.25 116 ILE A C 1
ATOM 971 O O . ILE A 1 116 ? -2.074 21.950 8.941 1.00 77.25 116 ILE A O 1
ATOM 975 N N . ASP A 1 117 ? -3.356 23.747 9.384 1.00 79.38 117 ASP A N 1
ATOM 976 C CA . ASP A 1 117 ? -4.020 23.218 10.579 1.00 79.38 117 ASP A CA 1
ATOM 977 C C . ASP A 1 117 ? -4.657 21.858 10.285 1.00 79.38 117 ASP A C 1
ATOM 979 O O . ASP A 1 117 ? -4.538 20.917 11.065 1.00 79.38 117 ASP A O 1
ATOM 983 N N . PHE A 1 118 ? -5.304 21.723 9.127 1.00 75.44 118 PHE A N 1
ATOM 984 C CA . PHE A 1 118 ? -5.888 20.465 8.694 1.00 75.44 118 PHE A CA 1
ATOM 985 C C . PHE A 1 118 ? -4.841 19.360 8.547 1.00 75.44 118 PHE A C 1
ATOM 987 O O . PHE A 1 118 ? -5.074 18.260 9.035 1.00 75.44 118 PHE A O 1
ATOM 994 N N . HIS A 1 119 ? -3.702 19.639 7.905 1.00 75.94 119 HIS A N 1
ATOM 995 C CA . HIS A 1 119 ? -2.628 18.662 7.712 1.00 75.94 119 HIS A CA 1
ATOM 996 C C . HIS A 1 119 ? -1.896 18.300 9.005 1.00 75.94 119 HIS A C 1
ATOM 998 O O . HIS A 1 119 ? -1.542 17.138 9.194 1.00 75.94 119 HIS A O 1
ATOM 1004 N N . GLU A 1 120 ? -1.687 19.267 9.893 1.00 81.75 120 GLU A N 1
ATOM 1005 C CA . GLU A 1 120 ? -1.021 19.053 11.181 1.00 81.75 120 GLU A CA 1
ATOM 1006 C C . GLU A 1 120 ? -1.891 18.262 12.166 1.00 81.75 120 GLU A C 1
ATOM 1008 O O . GLU A 1 120 ? -1.366 17.520 12.993 1.00 81.75 120 GLU A O 1
ATOM 1013 N N . ASN A 1 121 ? -3.218 18.334 12.022 1.00 82.38 121 ASN A N 1
ATOM 1014 C CA . ASN A 1 121 ? -4.175 17.622 12.872 1.00 82.38 121 ASN A CA 1
ATOM 1015 C C . ASN A 1 121 ? -4.722 16.320 12.259 1.00 82.38 121 ASN A C 1
ATOM 1017 O O . ASN A 1 121 ? -5.688 15.754 12.786 1.00 82.38 121 ASN A O 1
ATOM 1021 N N . GLN A 1 122 ? -4.134 15.815 11.168 1.00 85.50 122 GLN A N 1
ATOM 1022 C CA . GLN A 1 122 ? -4.521 14.512 10.619 1.00 85.50 122 GLN A CA 1
ATOM 1023 C C . GLN A 1 122 ? -4.137 13.386 11.579 1.00 85.50 122 GLN A C 1
ATOM 1025 O O . GLN A 1 122 ? -3.036 13.344 12.130 1.00 85.50 122 GLN A O 1
ATOM 1030 N N . ALA A 1 123 ? -5.052 12.436 11.756 1.00 89.44 123 ALA A N 1
ATOM 1031 C CA . ALA A 1 123 ? -4.747 11.186 12.424 1.00 89.44 123 ALA A CA 1
ATOM 1032 C C . ALA A 1 123 ? -3.649 10.433 11.655 1.00 89.44 123 ALA A C 1
ATOM 1034 O O . ALA A 1 123 ? -3.496 10.559 10.440 1.00 89.44 123 ALA A O 1
ATOM 1035 N N . LEU A 1 124 ? -2.880 9.611 12.361 1.00 92.38 124 LEU A N 1
ATOM 1036 C CA . LEU A 1 124 ? -1.894 8.740 11.736 1.00 92.38 124 LEU A CA 1
ATOM 1037 C C . LEU A 1 124 ? -2.601 7.600 11.003 1.00 92.38 124 LEU A C 1
ATOM 1039 O O . LEU A 1 124 ? -3.555 7.020 11.517 1.00 92.38 124 LEU A O 1
ATOM 1043 N N . HIS A 1 125 ? -2.079 7.234 9.833 1.00 93.25 125 HIS A N 1
ATOM 1044 C CA . HIS A 1 125 ? -2.620 6.150 9.018 1.00 93.25 125 HIS A CA 1
ATOM 1045 C C . HIS A 1 125 ? -1.672 4.953 8.984 1.00 93.25 125 HIS A C 1
ATOM 1047 O O . HIS A 1 125 ? -0.514 5.068 8.569 1.00 93.25 125 HIS A O 1
ATOM 1053 N N . ILE A 1 126 ? -2.187 3.791 9.382 1.00 96.44 126 ILE A N 1
ATOM 1054 C CA . ILE A 1 126 ? -1.494 2.499 9.294 1.00 96.44 126 ILE A CA 1
ATOM 1055 C C . ILE A 1 126 ? -2.396 1.479 8.598 1.00 96.44 126 ILE A C 1
ATOM 1057 O O . ILE A 1 126 ? -3.620 1.602 8.595 1.00 96.44 126 ILE A O 1
ATOM 1061 N N . GLY A 1 127 ? -1.808 0.464 7.978 1.00 96.31 127 GLY A N 1
ATOM 1062 C CA . GLY A 1 127 ? -2.549 -0.513 7.184 1.00 96.31 127 GLY A CA 1
ATOM 1063 C C . GLY A 1 127 ? -2.002 -1.924 7.295 1.00 96.31 127 GLY A C 1
ATOM 1064 O O . GLY A 1 127 ? -1.262 -2.259 8.223 1.00 96.31 127 GLY A O 1
ATOM 1065 N N . THR A 1 128 ? -2.402 -2.765 6.346 1.00 97.25 128 THR A N 1
ATOM 1066 C CA . THR A 1 128 ? -1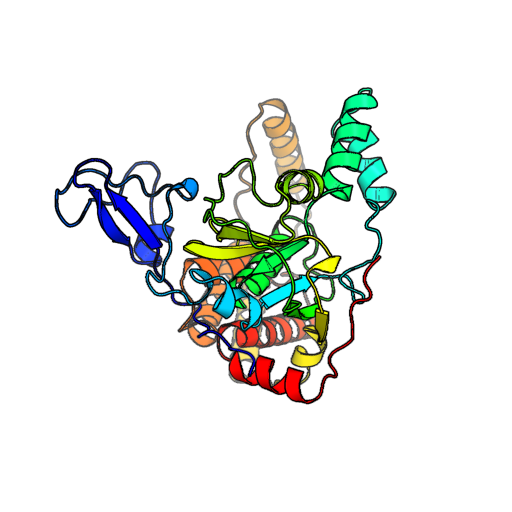.706 -4.025 6.077 1.00 97.25 128 THR A CA 1
ATOM 1067 C C . THR A 1 128 ? -0.308 -3.749 5.517 1.00 97.25 128 THR A C 1
ATOM 1069 O O . THR A 1 128 ? 0.019 -2.612 5.161 1.00 97.25 128 THR A O 1
ATOM 1072 N N . TYR A 1 129 ? 0.514 -4.793 5.420 1.00 97.56 129 TYR A N 1
ATOM 1073 C CA . TYR A 1 129 ? 1.816 -4.715 4.761 1.00 97.56 129 TYR A CA 1
ATOM 1074 C C . TYR A 1 129 ? 1.680 -4.189 3.321 1.00 97.56 129 TYR A C 1
ATOM 1076 O O . TYR A 1 129 ? 2.403 -3.282 2.911 1.00 97.56 129 TYR A O 1
ATOM 1084 N N . GLU A 1 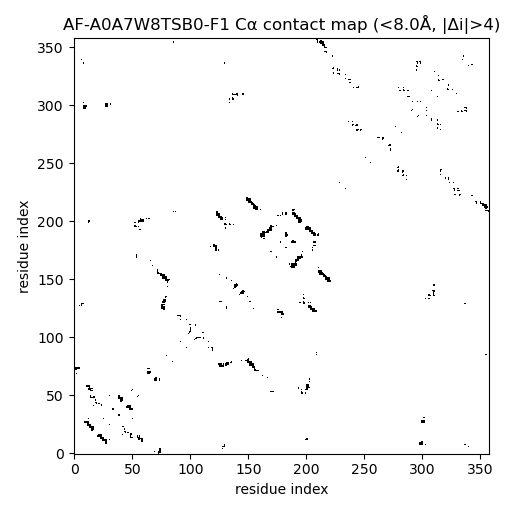130 ? 0.684 -4.684 2.585 1.00 97.62 130 GLU A N 1
ATOM 1085 C CA . GLU A 1 130 ? 0.379 -4.269 1.217 1.00 97.62 130 GLU A CA 1
ATOM 1086 C C . GLU A 1 130 ? -0.013 -2.799 1.152 1.00 97.62 130 GLU A C 1
ATOM 1088 O O . GLU A 1 130 ? 0.566 -2.048 0.374 1.00 97.62 130 GLU A O 1
ATOM 1093 N N . ALA A 1 131 ? -0.924 -2.352 2.021 1.00 96.31 131 ALA A N 1
ATOM 1094 C CA . ALA A 1 131 ? -1.327 -0.949 2.076 1.00 96.31 131 ALA A CA 1
ATOM 1095 C C . ALA A 1 131 ? -0.145 -0.016 2.373 1.00 96.31 131 ALA A C 1
ATOM 1097 O O . ALA A 1 131 ? -0.077 1.081 1.822 1.00 96.31 131 ALA A O 1
ATOM 1098 N N . ALA A 1 132 ? 0.805 -0.446 3.206 1.00 97.50 132 ALA A N 1
ATOM 1099 C CA . ALA A 1 132 ? 2.013 0.323 3.471 1.00 97.50 132 ALA A CA 1
ATOM 1100 C C . ALA A 1 132 ? 2.903 0.423 2.217 1.00 97.50 132 ALA A C 1
ATOM 1102 O O . ALA A 1 132 ? 3.267 1.526 1.816 1.00 97.50 132 ALA A O 1
ATOM 1103 N N . LEU A 1 133 ? 3.199 -0.689 1.537 1.00 97.25 133 LEU A N 1
ATOM 1104 C CA . LEU A 1 133 ? 4.035 -0.650 0.330 1.00 97.25 133 LEU A CA 1
ATOM 1105 C C . LEU A 1 133 ? 3.363 0.058 -0.849 1.00 97.25 133 LEU A C 1
ATOM 1107 O O . LEU A 1 133 ? 4.013 0.815 -1.565 1.00 97.25 133 LEU A O 1
ATOM 1111 N N . GLU A 1 134 ? 2.063 -0.125 -1.051 1.00 96.12 134 GLU A N 1
ATOM 1112 C CA . GLU A 1 134 ? 1.338 0.584 -2.104 1.00 96.12 134 GLU A CA 1
ATOM 1113 C C . GLU A 1 134 ? 1.244 2.097 -1.811 1.00 96.12 134 GLU A C 1
ATOM 1115 O O . GLU A 1 134 ? 1.286 2.906 -2.745 1.00 96.12 134 GLU A O 1
ATOM 1120 N N . SER A 1 135 ? 1.239 2.503 -0.530 1.00 93.81 135 SER A N 1
ATOM 1121 C CA . SER A 1 135 ? 1.418 3.905 -0.112 1.00 93.81 135 SER A CA 1
ATOM 1122 C C . SER A 1 135 ? 2.776 4.454 -0.528 1.00 93.81 135 SER A C 1
ATOM 1124 O O . SER A 1 135 ? 2.852 5.531 -1.125 1.00 93.81 135 SER A O 1
ATOM 1126 N N . MET A 1 136 ? 3.851 3.699 -0.280 1.00 95.44 136 MET A N 1
ATOM 1127 C CA . MET A 1 136 ? 5.192 4.045 -0.753 1.00 95.44 136 MET A CA 1
ATOM 1128 C C . MET A 1 136 ? 5.208 4.227 -2.274 1.00 95.44 136 MET A C 1
ATOM 1130 O O . MET A 1 136 ? 5.637 5.279 -2.746 1.00 95.44 136 MET A O 1
ATOM 1134 N N . LEU A 1 137 ? 4.678 3.268 -3.046 1.00 94.12 137 LEU A N 1
ATOM 1135 C CA . LEU A 1 137 ? 4.630 3.372 -4.510 1.00 94.12 137 LEU A CA 1
ATOM 1136 C C . LEU A 1 137 ? 3.881 4.630 -4.964 1.00 94.12 137 LEU A C 1
ATOM 1138 O O . LEU A 1 137 ? 4.327 5.333 -5.871 1.00 94.12 137 LEU A O 1
ATOM 1142 N N . ARG A 1 138 ? 2.749 4.945 -4.328 1.00 90.38 138 ARG A N 1
ATOM 1143 C CA . ARG A 1 138 ? 1.986 6.157 -4.629 1.00 90.38 138 ARG A CA 1
ATOM 1144 C C . ARG A 1 138 ? 2.796 7.420 -4.347 1.00 90.38 138 ARG A C 1
ATOM 1146 O O . ARG A 1 138 ? 2.855 8.302 -5.198 1.00 90.38 138 ARG A O 1
ATOM 1153 N N . ARG A 1 139 ? 3.458 7.500 -3.191 1.00 88.56 139 ARG A N 1
ATOM 1154 C CA . ARG A 1 139 ? 4.312 8.639 -2.821 1.00 88.56 139 ARG A CA 1
ATOM 1155 C C . ARG A 1 139 ? 5.481 8.829 -3.787 1.00 88.56 139 ARG A C 1
ATOM 1157 O O . ARG A 1 139 ? 5.749 9.958 -4.186 1.00 88.56 139 ARG A O 1
ATOM 1164 N N . MET A 1 140 ? 6.113 7.741 -4.224 1.00 89.62 140 MET A N 1
ATOM 1165 C CA . MET A 1 140 ? 7.167 7.786 -5.243 1.00 89.62 140 MET A CA 1
ATOM 1166 C C . MET A 1 140 ? 6.675 8.382 -6.573 1.00 89.62 140 MET A C 1
ATOM 1168 O O . MET A 1 140 ? 7.442 9.063 -7.246 1.00 89.62 140 MET A O 1
ATOM 1172 N N . ARG A 1 141 ? 5.408 8.157 -6.953 1.00 86.31 141 ARG A N 1
ATOM 1173 C CA . ARG A 1 141 ? 4.812 8.726 -8.178 1.00 86.31 141 ARG A CA 1
ATOM 1174 C C . ARG A 1 141 ? 4.324 10.161 -8.019 1.00 86.31 141 ARG A C 1
ATOM 1176 O O . ARG A 1 141 ? 4.513 10.970 -8.917 1.00 86.31 141 ARG A O 1
ATOM 1183 N N . GLU A 1 142 ? 3.627 10.443 -6.922 1.00 79.25 142 GLU A N 1
ATOM 1184 C CA . GLU A 1 142 ? 2.785 11.639 -6.783 1.00 79.25 142 GLU A CA 1
ATOM 1185 C C . GLU A 1 142 ? 3.409 12.730 -5.908 1.00 79.25 142 GLU A C 1
ATOM 1187 O O . GLU A 1 142 ? 2.998 13.884 -6.001 1.00 79.25 142 GLU A O 1
ATOM 1192 N N . LYS A 1 143 ? 4.363 12.381 -5.035 1.00 73.00 143 LYS A N 1
ATOM 1193 C CA . LYS A 1 143 ? 4.912 13.286 -4.010 1.00 73.00 143 LYS A CA 1
ATOM 1194 C C . LYS A 1 143 ? 6.411 13.548 -4.147 1.00 73.00 143 LYS A C 1
ATOM 1196 O O . LYS A 1 143 ? 7.031 14.005 -3.194 1.00 73.00 143 LYS A O 1
ATOM 1201 N N . ASP A 1 144 ? 6.985 13.235 -5.307 1.00 78.69 144 ASP A N 1
ATOM 1202 C CA . ASP A 1 144 ? 8.419 13.412 -5.585 1.00 78.69 144 ASP A CA 1
ATOM 1203 C C . ASP A 1 144 ? 9.331 12.703 -4.558 1.00 78.69 144 ASP A C 1
ATOM 1205 O O . ASP A 1 144 ? 10.471 13.082 -4.303 1.00 78.69 144 ASP A O 1
ATOM 1209 N N . ASP A 1 145 ? 8.821 11.631 -3.941 1.00 85.19 145 ASP A N 1
ATOM 1210 C CA . ASP A 1 145 ? 9.574 10.829 -2.976 1.00 85.19 145 ASP A CA 1
ATOM 1211 C C . ASP A 1 145 ? 10.378 9.718 -3.670 1.00 85.19 145 ASP A C 1
ATOM 1213 O O . ASP A 1 145 ? 10.940 8.863 -2.990 1.00 85.19 145 ASP A O 1
ATOM 1217 N N . ARG A 1 146 ? 10.428 9.696 -5.015 1.00 86.94 146 ARG A N 1
ATOM 1218 C CA . ARG A 1 146 ? 11.024 8.598 -5.788 1.00 86.94 146 ARG A CA 1
ATOM 1219 C C . ARG A 1 146 ? 12.418 8.265 -5.289 1.00 86.94 146 ARG A C 1
ATOM 1221 O O . ARG A 1 146 ? 12.670 7.099 -5.051 1.00 86.94 146 ARG A O 1
ATOM 1228 N N . ASP A 1 147 ? 13.297 9.237 -5.094 1.00 85.44 147 ASP A N 1
ATOM 1229 C CA . ASP A 1 147 ? 14.699 8.977 -4.738 1.00 85.44 147 ASP A CA 1
ATOM 1230 C C . ASP A 1 147 ? 14.995 9.089 -3.238 1.00 85.44 147 ASP A C 1
ATOM 1232 O O . ASP A 1 147 ? 16.154 9.057 -2.820 1.00 85.44 147 ASP A O 1
ATOM 1236 N N . LYS A 1 148 ? 13.951 9.196 -2.409 1.00 90.12 148 LYS A N 1
ATOM 1237 C CA . LYS A 1 148 ? 14.096 9.236 -0.954 1.00 90.12 148 LYS A CA 1
ATOM 1238 C C . LYS A 1 148 ? 14.266 7.833 -0.383 1.00 90.12 148 LYS A C 1
ATOM 1240 O O . LYS A 1 148 ? 13.751 6.847 -0.907 1.00 90.12 148 LYS A O 1
ATOM 1245 N N . GLU A 1 149 ? 14.975 7.755 0.739 1.00 92.44 149 GLU A N 1
ATOM 1246 C CA . GLU A 1 149 ? 15.020 6.532 1.531 1.00 92.44 149 GLU A CA 1
ATOM 1247 C C . GLU A 1 149 ? 13.682 6.339 2.242 1.00 92.44 149 GLU A C 1
ATOM 1249 O O . GLU A 1 149 ? 13.193 7.239 2.925 1.00 92.44 149 GLU A O 1
ATOM 1254 N N . PHE A 1 150 ? 13.105 5.151 2.085 1.00 95.19 150 PHE A N 1
ATOM 1255 C CA . PHE A 1 150 ? 11.923 4.739 2.823 1.00 95.19 150 PHE A CA 1
ATOM 1256 C C . PHE A 1 150 ? 12.291 3.782 3.954 1.00 95.19 150 PHE A C 1
ATOM 1258 O O . PHE A 1 150 ? 13.177 2.931 3.848 1.00 95.19 150 PHE A O 1
ATOM 1265 N N . PHE A 1 151 ? 11.525 3.890 5.026 1.00 96.44 151 PHE A N 1
ATOM 1266 C CA . PHE A 1 151 ? 11.536 3.013 6.176 1.00 96.44 151 PHE A CA 1
ATOM 1267 C C . PHE A 1 151 ? 10.191 2.304 6.256 1.00 96.44 151 PHE A C 1
ATOM 1269 O O . PHE A 1 151 ? 9.139 2.939 6.137 1.00 96.44 151 PHE A O 1
ATOM 1276 N N . LEU A 1 152 ? 10.232 0.994 6.488 1.00 97.19 152 LEU A N 1
ATOM 1277 C CA . LEU A 1 152 ? 9.047 0.203 6.786 1.00 97.19 152 LEU A CA 1
ATOM 1278 C C . LEU A 1 152 ? 8.936 0.039 8.300 1.00 97.19 152 LEU A C 1
ATOM 1280 O O . LEU A 1 152 ? 9.876 -0.411 8.962 1.00 97.19 152 LEU A O 1
ATOM 1284 N N . TYR A 1 153 ? 7.775 0.396 8.833 1.00 97.81 153 TYR A N 1
ATOM 1285 C CA . TYR A 1 153 ? 7.449 0.294 10.244 1.00 97.81 153 TYR A CA 1
ATOM 1286 C C . TYR A 1 153 ? 6.474 -0.846 10.488 1.00 97.81 153 TYR A C 1
ATOM 1288 O O . TYR A 1 153 ? 5.433 -0.908 9.836 1.00 97.81 153 TYR A O 1
ATOM 1296 N N . ARG A 1 154 ? 6.783 -1.687 11.478 1.00 97.50 154 ARG A N 1
ATOM 1297 C CA . ARG A 1 154 ? 5.799 -2.530 12.167 1.00 97.50 154 ARG A CA 1
ATOM 1298 C C . ARG A 1 154 ? 5.297 -1.777 13.379 1.00 97.50 154 ARG A C 1
ATOM 1300 O O . ARG A 1 154 ? 6.089 -1.188 14.110 1.00 97.50 154 ARG A O 1
ATOM 1307 N N . VAL A 1 155 ? 3.994 -1.805 13.595 1.00 98.12 155 VAL A N 1
ATOM 1308 C CA . VAL A 1 155 ? 3.312 -0.991 14.596 1.00 98.12 155 VAL A CA 1
ATOM 1309 C C . VAL A 1 155 ? 2.495 -1.902 15.493 1.00 98.12 155 VAL A C 1
ATOM 1311 O O . VAL A 1 155 ? 1.676 -2.692 15.019 1.00 98.12 155 VAL A O 1
ATOM 1314 N N . LYS A 1 156 ? 2.731 -1.770 16.797 1.00 97.75 156 LYS A N 1
ATOM 1315 C CA . LYS A 1 156 ? 1.982 -2.442 17.851 1.00 97.75 156 LYS A CA 1
ATOM 1316 C C . LYS A 1 156 ? 1.084 -1.422 18.542 1.00 97.75 156 LYS A C 1
ATOM 1318 O O . LYS A 1 156 ? 1.558 -0.370 18.976 1.00 97.75 156 LYS A O 1
ATOM 1323 N N . LEU A 1 157 ? -0.201 -1.740 18.651 1.00 97.56 157 LEU A N 1
ATOM 1324 C CA . LEU A 1 157 ? -1.177 -0.911 19.355 1.00 97.56 157 LEU A CA 1
ATOM 1325 C C . LEU A 1 157 ? -1.224 -1.252 20.845 1.00 97.56 157 LEU A C 1
ATOM 1327 O O . LEU A 1 157 ? -0.993 -2.397 21.241 1.00 97.56 157 LEU A O 1
ATOM 1331 N N . ARG A 1 158 ? -1.566 -0.258 21.666 1.00 96.62 158 ARG A N 1
ATOM 1332 C CA . ARG A 1 158 ? -1.847 -0.463 23.092 1.00 96.62 158 ARG A CA 1
ATOM 1333 C C . ARG A 1 158 ? -3.104 -1.306 23.274 1.00 96.62 158 ARG A C 1
ATOM 1335 O O . ARG A 1 158 ? -4.011 -1.262 22.456 1.00 96.62 158 ARG A O 1
ATOM 1342 N N . LYS A 1 159 ? -3.178 -2.039 24.386 1.00 94.56 159 LYS A N 1
ATOM 1343 C CA . LYS A 1 159 ? -4.337 -2.889 24.712 1.00 94.56 159 LYS A CA 1
ATOM 1344 C C . LYS A 1 159 ? -5.527 -2.134 25.293 1.00 94.56 159 LYS A C 1
ATOM 1346 O O . LYS A 1 159 ? -6.652 -2.596 25.171 1.00 94.56 159 LYS A O 1
ATOM 1351 N N . GLU A 1 160 ? -5.274 -0.990 25.912 1.00 93.00 160 GLU A N 1
ATOM 1352 C CA . GLU A 1 160 ? -6.278 -0.200 26.622 1.00 93.00 160 GLU A CA 1
ATOM 1353 C C . GLU A 1 160 ? -6.606 1.059 25.814 1.00 93.00 160 GLU A C 1
ATOM 1355 O O . GLU A 1 160 ? -6.216 2.167 26.176 1.00 93.00 160 GLU A O 1
ATOM 1360 N N . ILE A 1 161 ? -7.260 0.871 24.664 1.00 95.44 161 ILE A N 1
ATOM 1361 C CA . ILE A 1 161 ? -7.710 1.956 23.782 1.00 95.44 161 ILE A CA 1
ATOM 1362 C C . ILE A 1 161 ? -9.128 1.687 23.286 1.00 95.44 161 ILE A C 1
ATOM 1364 O O . ILE A 1 161 ? -9.538 0.537 23.140 1.00 95.44 161 ILE A O 1
ATOM 1368 N N . ASN A 1 162 ? -9.858 2.755 22.984 1.00 96.25 162 ASN A N 1
ATOM 1369 C CA . ASN A 1 162 ? -11.199 2.693 22.428 1.00 96.25 162 ASN A CA 1
ATOM 1370 C C . ASN A 1 162 ? -11.128 2.726 20.900 1.00 96.25 162 ASN A C 1
ATOM 1372 O O . ASN A 1 162 ? -10.550 3.642 20.301 1.00 96.25 162 ASN A O 1
ATOM 1376 N N . ILE A 1 163 ? -11.755 1.738 20.269 1.00 96.19 163 ILE A N 1
ATOM 1377 C CA . ILE A 1 163 ? -11.880 1.641 18.817 1.00 96.19 163 ILE A CA 1
ATOM 1378 C C . ILE A 1 163 ? -13.298 2.062 18.439 1.00 96.19 163 ILE A C 1
ATOM 1380 O O . ILE A 1 163 ? -14.267 1.636 19.065 1.00 96.19 163 ILE A O 1
ATOM 1384 N N . ALA A 1 164 ? -13.429 2.887 17.403 1.00 93.62 164 ALA A N 1
ATOM 1385 C CA . ALA A 1 164 ? -14.731 3.214 16.846 1.00 93.62 164 ALA A CA 1
ATOM 1386 C C . ALA A 1 164 ? -15.441 1.924 16.367 1.00 93.62 164 ALA A C 1
ATOM 1388 O O . ALA A 1 164 ? -14.821 1.090 15.687 1.00 93.62 164 ALA A O 1
ATOM 1389 N N . PRO A 1 165 ? -16.734 1.739 16.694 1.00 89.75 165 PRO A N 1
ATOM 1390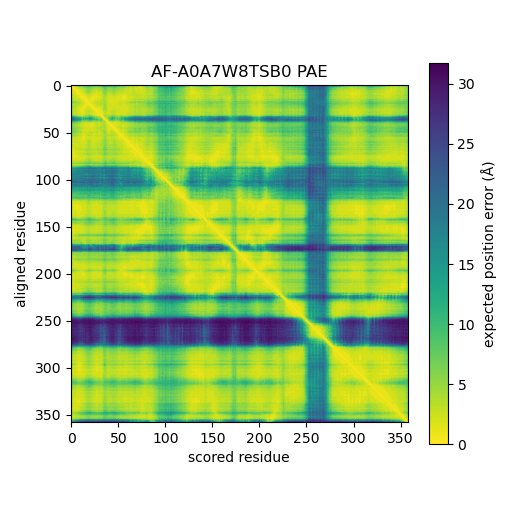 C CA . PRO A 1 165 ? -17.461 0.511 16.370 1.00 89.75 165 PRO A CA 1
ATOM 1391 C C . PRO A 1 165 ? -17.765 0.381 14.872 1.00 89.75 165 PRO A C 1
ATOM 1393 O O . PRO A 1 165 ? -17.962 -0.722 14.367 1.00 89.75 165 PRO A O 1
ATOM 1396 N N . GLU A 1 166 ? -17.822 1.501 14.153 1.00 87.25 166 GLU A N 1
ATOM 1397 C CA . GLU A 1 166 ? -18.155 1.523 12.733 1.00 87.25 166 GLU A CA 1
ATOM 1398 C C . GLU A 1 166 ? -16.934 1.213 11.860 1.00 87.25 166 GLU A C 1
ATOM 1400 O O . GLU A 1 166 ? -15.861 1.799 12.018 1.00 87.25 166 GLU A O 1
ATOM 1405 N N . LEU A 1 167 ? -17.123 0.321 10.882 1.00 88.31 167 LEU A N 1
ATOM 1406 C CA . LEU A 1 167 ? -16.204 0.177 9.759 1.00 88.31 167 LEU A CA 1
ATOM 1407 C C . LEU A 1 167 ? -16.556 1.227 8.707 1.00 88.31 167 LEU A C 1
ATOM 1409 O O . LEU A 1 167 ? -17.555 1.104 7.992 1.00 88.31 167 LEU A O 1
ATOM 1413 N N . LEU A 1 168 ? -15.722 2.254 8.609 1.00 85.88 168 LEU A N 1
ATOM 1414 C CA . LEU A 1 168 ? -15.919 3.334 7.657 1.00 85.88 168 LEU A CA 1
ATOM 1415 C C . LEU A 1 168 ? -15.588 2.880 6.231 1.00 85.88 168 LEU A C 1
ATOM 1417 O O . LEU A 1 168 ? -14.847 1.921 5.993 1.00 85.88 168 LEU A O 1
ATOM 1421 N N . HIS A 1 169 ? -16.135 3.600 5.260 1.00 81.06 169 HIS A N 1
ATOM 1422 C CA . HIS A 1 169 ? -15.729 3.474 3.870 1.00 81.06 169 HIS A CA 1
ATOM 1423 C C . HIS A 1 169 ? -14.820 4.637 3.516 1.00 81.06 169 HIS A C 1
ATOM 1425 O O . HIS A 1 169 ? -15.182 5.790 3.756 1.00 81.06 169 HIS A O 1
ATOM 1431 N N . ASP A 1 170 ? -13.658 4.344 2.943 1.00 73.00 170 ASP A N 1
ATOM 1432 C CA . ASP A 1 170 ? -12.825 5.396 2.390 1.00 73.00 170 ASP A CA 1
ATOM 1433 C C . ASP A 1 170 ? -13.527 5.975 1.154 1.00 73.00 170 ASP A C 1
ATOM 1435 O O . ASP A 1 170 ? -13.822 5.279 0.180 1.00 73.00 170 ASP A O 1
ATOM 1439 N N . HIS A 1 171 ? -13.894 7.248 1.238 1.00 61.38 171 HIS A N 1
ATOM 1440 C CA . HIS A 1 171 ? -14.516 7.976 0.141 1.00 61.38 171 HIS A CA 1
ATOM 1441 C C . HIS A 1 171 ? -13.438 8.822 -0.536 1.00 61.38 171 HIS A C 1
ATOM 1443 O O . HIS A 1 171 ? -12.586 9.372 0.155 1.00 61.38 171 HIS A O 1
ATOM 1449 N N . ARG A 1 172 ? -13.502 8.973 -1.872 1.00 48.91 172 ARG A N 1
ATOM 1450 C CA . ARG A 1 172 ? -12.482 9.664 -2.702 1.00 48.91 172 ARG A CA 1
ATOM 1451 C C . ARG A 1 172 ? -12.022 11.020 -2.151 1.00 48.91 172 ARG A C 1
ATOM 1453 O O . ARG A 1 172 ? -10.886 11.405 -2.402 1.00 48.91 172 ARG A O 1
ATOM 1460 N N . ASP A 1 173 ? -12.883 11.708 -1.405 1.00 44.56 173 ASP A N 1
ATOM 1461 C CA . ASP A 1 173 ? -12.628 13.042 -0.863 1.00 44.56 173 ASP A CA 1
ATOM 1462 C C . ASP A 1 173 ? -12.111 13.046 0.588 1.00 44.56 173 ASP A C 1
ATOM 1464 O O . ASP A 1 173 ? -11.836 14.122 1.099 1.00 44.56 173 ASP A O 1
ATOM 1468 N N . LYS A 1 174 ? -12.011 11.893 1.276 1.00 46.97 174 LYS A N 1
ATOM 1469 C CA . LYS A 1 174 ? -11.754 11.778 2.733 1.00 46.97 174 LYS A CA 1
ATOM 1470 C C . LYS A 1 174 ? -10.546 10.915 3.127 1.00 46.97 174 LYS A C 1
ATOM 1472 O O . LYS A 1 174 ? -10.289 10.732 4.319 1.00 46.97 174 LYS A O 1
ATOM 1477 N N . VAL A 1 175 ? -9.781 10.418 2.161 1.00 46.59 175 VAL A N 1
ATOM 1478 C CA . VAL A 1 175 ? -8.539 9.669 2.415 1.00 46.59 175 VAL A CA 1
ATOM 1479 C C . VAL A 1 175 ? -7.597 10.502 3.265 1.00 46.59 175 VAL A C 1
ATOM 1481 O O . VAL A 1 175 ? -7.271 11.631 2.899 1.00 46.59 175 VAL A O 1
ATOM 1484 N N . GLY A 1 176 ? -7.122 9.968 4.385 1.00 52.81 176 GLY A N 1
ATOM 1485 C CA . GLY A 1 176 ? -6.161 10.712 5.200 1.00 52.81 176 GLY A CA 1
ATOM 1486 C C . GLY A 1 176 ? -6.766 11.874 5.997 1.00 52.81 176 GLY A C 1
ATOM 1487 O O . GLY A 1 176 ? -6.033 12.589 6.662 1.00 52.81 176 GLY A O 1
ATOM 1488 N N . GLN A 1 177 ? -8.081 12.109 5.904 1.00 63.72 177 GLN A N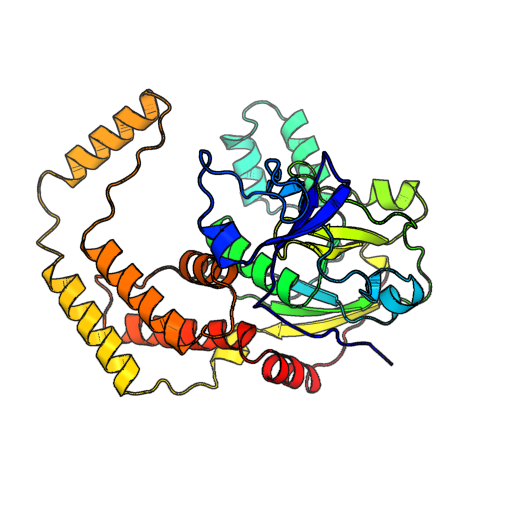 1
ATOM 1489 C CA . GLN A 1 177 ? -8.733 13.317 6.427 1.00 63.72 177 GLN A CA 1
ATOM 1490 C C . GLN A 1 177 ? -9.438 13.107 7.767 1.00 63.72 177 GLN A C 1
ATOM 1492 O O . GLN A 1 177 ? -10.175 13.982 8.223 1.00 63.72 177 GLN A O 1
ATOM 1497 N N . VAL A 1 178 ? -9.266 11.941 8.392 1.00 78.62 178 VAL A N 1
ATOM 1498 C CA . VAL A 1 178 ? -9.747 11.749 9.760 1.00 78.62 178 VAL A CA 1
ATOM 1499 C C . VAL A 1 178 ? -8.883 12.626 10.650 1.00 78.62 178 VAL A C 1
ATOM 1501 O O . VAL A 1 178 ? -7.679 12.411 10.754 1.00 78.62 178 VAL A O 1
ATOM 1504 N N . LEU A 1 179 ? -9.492 13.633 11.263 1.00 85.25 179 LEU A N 1
ATOM 1505 C CA . LEU A 1 179 ? -8.793 14.510 12.187 1.00 85.25 179 LEU A CA 1
ATOM 1506 C C . LEU A 1 179 ? -8.668 13.834 13.550 1.00 85.25 179 LEU A C 1
ATOM 1508 O O . LEU A 1 179 ? -9.562 13.099 13.983 1.00 85.25 179 LEU A O 1
ATOM 1512 N N . VAL A 1 180 ? -7.580 14.131 14.256 1.00 87.25 180 VAL A N 1
ATOM 1513 C CA . VAL A 1 180 ? -7.378 13.714 15.651 1.00 87.25 180 VAL A CA 1
ATOM 1514 C C . VAL A 1 180 ? -8.553 14.161 16.527 1.00 87.25 180 VAL A C 1
ATOM 1516 O O . VAL A 1 180 ? -9.012 13.403 17.379 1.00 87.25 180 VAL A O 1
ATOM 1519 N N . GLU A 1 181 ? -9.089 15.358 16.282 1.00 86.31 181 GLU A N 1
ATOM 1520 C CA . GLU A 1 181 ? -10.268 15.887 16.978 1.00 86.31 181 GLU A CA 1
ATOM 1521 C C . GLU A 1 181 ? -11.516 15.034 16.740 1.00 86.31 181 GLU A C 1
ATOM 1523 O O . GLU A 1 181 ? -12.230 14.729 17.684 1.00 86.31 181 GLU A O 1
ATOM 1528 N N . THR A 1 182 ? -11.739 14.549 15.514 1.00 87.44 182 THR A N 1
ATOM 1529 C CA . THR A 1 182 ? -12.892 13.685 15.206 1.00 87.44 182 THR A CA 1
ATOM 1530 C C . THR A 1 182 ? -12.863 12.385 16.013 1.00 87.44 182 THR A C 1
ATOM 1532 O O . THR A 1 182 ? -13.904 11.921 16.477 1.00 87.44 182 THR A O 1
ATOM 1535 N N . LEU A 1 183 ? -11.677 11.798 16.206 1.00 89.88 183 LEU A N 1
ATOM 1536 C CA . LEU A 1 183 ? -11.510 10.620 17.061 1.00 89.88 183 LEU A CA 1
ATOM 1537 C C . LEU A 1 183 ? -11.755 10.974 18.533 1.00 89.88 183 LEU A C 1
ATOM 1539 O O . LEU A 1 183 ? -12.539 10.305 19.210 1.00 89.88 183 LEU A O 1
ATOM 1543 N N . ARG A 1 184 ? -11.142 12.070 18.997 1.00 91.00 184 ARG A N 1
ATOM 1544 C CA . ARG A 1 184 ? -11.233 12.555 20.378 1.00 91.00 184 ARG A CA 1
ATOM 1545 C C . ARG A 1 184 ? -12.669 12.883 20.790 1.00 91.00 184 ARG A C 1
ATOM 1547 O O . ARG A 1 184 ? -13.098 12.429 21.847 1.00 91.00 184 ARG A O 1
ATOM 1554 N N . ASP A 1 185 ? -13.412 13.602 19.954 1.00 91.12 185 ASP A N 1
ATOM 1555 C CA . ASP A 1 185 ? -14.810 13.985 20.189 1.00 91.12 185 ASP A CA 1
ATOM 1556 C C . ASP A 1 185 ? -15.735 12.764 20.247 1.00 91.12 185 ASP A C 1
ATOM 1558 O O . ASP A 1 185 ? -16.710 12.743 20.997 1.00 91.12 185 ASP A O 1
ATOM 1562 N N . GLY A 1 186 ? -15.403 11.714 19.489 1.00 89.62 186 GLY A N 1
ATOM 1563 C CA . GLY A 1 186 ? -16.080 10.422 19.560 1.00 89.62 186 GLY A CA 1
ATOM 1564 C C . GLY A 1 186 ? -15.699 9.576 20.781 1.00 89.62 186 GLY A C 1
ATOM 1565 O O . GLY A 1 186 ? -16.339 8.558 21.028 1.00 89.62 186 GLY A O 1
ATOM 1566 N N . GLY A 1 187 ? -14.675 9.965 21.549 1.00 94.25 187 GLY A N 1
ATOM 1567 C CA . GLY A 1 187 ? -14.141 9.169 22.658 1.00 94.25 187 GLY A CA 1
ATOM 1568 C C . GLY A 1 187 ? -13.309 7.959 22.214 1.00 94.25 187 GLY A C 1
ATOM 1569 O O . GLY A 1 187 ? -13.119 7.023 22.998 1.00 94.25 187 GLY A O 1
ATOM 1570 N N . TYR A 1 188 ? -12.812 7.970 20.975 1.00 95.06 188 TYR A N 1
ATOM 1571 C CA . TYR A 1 188 ? -12.032 6.894 20.364 1.00 95.06 188 TYR A CA 1
ATOM 1572 C C . TYR A 1 188 ? -10.584 7.333 20.124 1.00 95.06 188 TYR A C 1
ATOM 1574 O O . TYR A 1 188 ? -10.304 8.510 19.922 1.00 95.06 188 TYR A O 1
ATOM 1582 N N . GLN A 1 189 ? -9.650 6.384 20.094 1.00 95.50 189 GLN A N 1
ATOM 1583 C CA . GLN A 1 189 ? -8.271 6.633 19.651 1.00 95.50 189 GLN A CA 1
ATOM 1584 C C . GLN A 1 189 ? -7.988 6.039 18.272 1.00 95.50 189 GLN A C 1
ATOM 1586 O O . GLN A 1 189 ? -6.972 6.368 17.664 1.00 95.50 189 GLN A O 1
ATOM 1591 N N . VAL A 1 190 ? -8.861 5.156 17.784 1.00 95.12 190 VAL A N 1
ATOM 1592 C CA . VAL A 1 190 ? -8.692 4.427 16.526 1.00 95.12 190 VAL A CA 1
ATOM 1593 C C . VAL A 1 190 ? -10.028 4.347 15.800 1.00 95.12 190 VAL A C 1
ATOM 1595 O O . VAL A 1 190 ? -11.058 4.077 16.411 1.00 95.12 190 VAL A O 1
ATOM 1598 N N . SER A 1 191 ? -10.005 4.502 14.481 1.00 94.38 191 SER A N 1
ATOM 1599 C CA . SER A 1 191 ? -11.109 4.146 13.589 1.00 94.38 191 SER A CA 1
ATOM 1600 C C . SER A 1 191 ? -10.617 3.220 12.483 1.00 94.38 191 SER A C 1
ATOM 1602 O O . SER A 1 191 ? -9.472 3.321 12.038 1.00 94.38 191 SER A O 1
ATOM 1604 N N . ARG A 1 192 ? -11.484 2.302 12.050 1.00 94.06 192 ARG A N 1
ATOM 1605 C CA . ARG A 1 192 ? -11.222 1.370 10.950 1.00 94.06 192 ARG A CA 1
ATOM 1606 C C . ARG A 1 192 ? -11.904 1.859 9.690 1.00 94.06 192 ARG A C 1
ATOM 1608 O O . ARG A 1 192 ? -13.040 2.327 9.749 1.00 94.06 192 ARG A O 1
ATOM 1615 N N . TYR A 1 193 ? -11.258 1.668 8.551 1.00 93.31 193 TYR A N 1
ATOM 1616 C CA . TYR A 1 193 ? -11.867 1.950 7.262 1.00 93.31 193 TYR A CA 1
ATOM 1617 C C . TYR A 1 193 ? -11.449 0.942 6.194 1.00 93.31 193 TYR A C 1
ATOM 1619 O O . TYR A 1 193 ? -10.353 0.379 6.237 1.00 93.31 193 TYR A O 1
ATOM 1627 N N . ILE A 1 194 ? -12.334 0.726 5.222 1.00 93.44 194 ILE A N 1
ATOM 1628 C CA . ILE A 1 194 ? -12.014 -0.008 3.996 1.00 93.44 194 ILE A CA 1
ATOM 1629 C C . ILE A 1 194 ? -11.169 0.915 3.130 1.00 93.44 194 ILE A C 1
ATOM 1631 O O . ILE A 1 194 ? -11.686 1.909 2.629 1.00 93.44 194 ILE A O 1
ATOM 1635 N N . ASN A 1 195 ? -9.893 0.589 2.964 1.00 91.06 195 ASN A N 1
ATOM 1636 C CA . ASN A 1 195 ? -8.978 1.319 2.103 1.00 91.06 195 ASN A CA 1
ATOM 1637 C C . ASN A 1 195 ? -9.450 1.178 0.653 1.00 91.06 195 ASN A C 1
ATOM 1639 O O . ASN A 1 195 ? -9.673 0.060 0.196 1.00 91.06 195 ASN A O 1
ATOM 1643 N N . VAL A 1 196 ? -9.612 2.281 -0.076 1.00 89.06 196 VAL A N 1
ATOM 1644 C CA . VAL A 1 196 ? -9.894 2.225 -1.523 1.00 89.06 196 VAL A CA 1
ATOM 1645 C C . VAL A 1 196 ? -8.753 2.794 -2.356 1.00 89.06 196 VAL A C 1
ATOM 1647 O O . VAL A 1 196 ? -8.799 2.701 -3.580 1.00 89.06 196 VAL A O 1
ATOM 1650 N N . HIS A 1 197 ? -7.719 3.347 -1.722 1.00 82.69 197 HIS A N 1
ATOM 1651 C CA . HIS A 1 197 ? -6.582 3.997 -2.358 1.00 82.69 197 HIS A CA 1
ATOM 1652 C C . HIS A 1 197 ? -5.367 3.073 -2.400 1.00 82.69 197 HIS A C 1
ATOM 1654 O O . HIS A 1 197 ? -5.120 2.462 -3.433 1.00 82.69 197 HIS A O 1
ATOM 1660 N N . GLU A 1 198 ? -4.596 2.954 -1.331 1.00 84.88 198 GLU A N 1
ATOM 1661 C CA . GLU A 1 198 ? -3.336 2.221 -1.371 1.00 84.88 198 GLU A CA 1
ATOM 1662 C C . GLU A 1 198 ? -3.525 0.721 -1.585 1.00 84.88 198 GLU A C 1
ATOM 1664 O O . GLU A 1 198 ? -2.943 0.222 -2.525 1.00 84.88 198 GLU A O 1
ATOM 1669 N N . SER A 1 199 ? -4.365 0.014 -0.824 1.00 91.88 199 SER A N 1
ATOM 1670 C CA . SER A 1 199 ? -4.646 -1.412 -1.082 1.00 91.88 199 SER A CA 1
ATOM 1671 C C . SER A 1 199 ? -6.152 -1.654 -1.109 1.00 91.88 199 SER A C 1
ATOM 1673 O O . SER A 1 199 ? -6.765 -1.910 -0.069 1.00 91.88 199 SER A O 1
ATOM 1675 N N . PRO A 1 200 ? -6.798 -1.511 -2.281 1.00 92.56 200 PRO A N 1
ATOM 1676 C CA . PRO A 1 200 ? -8.243 -1.419 -2.325 1.00 92.56 200 PRO A CA 1
ATOM 1677 C C . PRO A 1 200 ? -8.951 -2.671 -1.796 1.00 92.56 200 PRO A C 1
ATOM 1679 O O . PRO A 1 200 ? -8.684 -3.796 -2.222 1.00 92.56 200 PRO A O 1
ATOM 1682 N N . GLY A 1 201 ? -9.885 -2.443 -0.878 1.00 93.38 201 GLY A N 1
ATOM 1683 C CA . GLY A 1 201 ? -10.656 -3.449 -0.169 1.00 93.38 201 GLY A CA 1
ATOM 1684 C C . GLY A 1 201 ? -9.924 -4.096 1.016 1.00 93.38 201 GLY A C 1
ATOM 1685 O O . GLY A 1 201 ? -10.439 -5.073 1.554 1.00 93.38 201 GLY A O 1
ATOM 1686 N N . SER A 1 202 ? -8.762 -3.592 1.445 1.00 95.31 202 SER A N 1
ATOM 1687 C CA . SER A 1 202 ? -8.148 -3.952 2.736 1.00 95.31 202 SER A CA 1
ATOM 1688 C C . SER A 1 202 ? -8.730 -3.130 3.891 1.00 95.31 202 SER A C 1
ATOM 1690 O O . SER A 1 202 ? -9.311 -2.071 3.661 1.00 95.31 202 SER A O 1
ATOM 1692 N N . ILE A 1 203 ? -8.516 -3.554 5.142 1.00 95.50 203 ILE A N 1
ATOM 1693 C CA . ILE A 1 203 ? -8.771 -2.704 6.318 1.00 95.50 203 ILE A CA 1
ATOM 1694 C C . ILE A 1 203 ? -7.498 -1.938 6.698 1.00 95.50 203 ILE A C 1
ATOM 1696 O O . ILE A 1 203 ? -6.423 -2.521 6.866 1.00 95.50 203 ILE A O 1
ATOM 1700 N N . SER A 1 204 ? -7.645 -0.626 6.862 1.00 95.50 204 SER A N 1
ATOM 1701 C CA . SER A 1 204 ? -6.642 0.29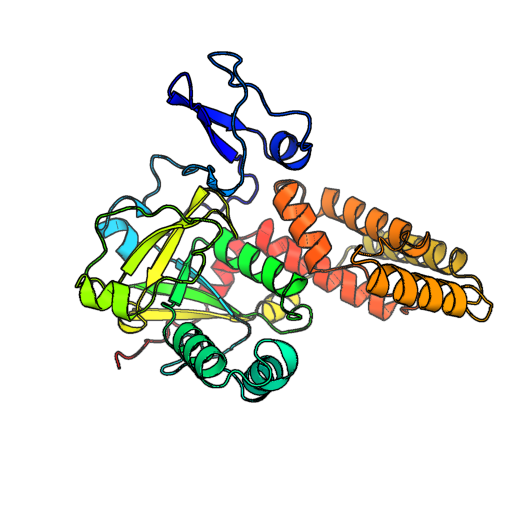5 7.404 1.00 95.50 204 SER A CA 1
ATOM 1702 C C . SER A 1 204 ? -7.201 1.019 8.629 1.00 95.50 204 SER A C 1
ATOM 1704 O O . SER A 1 204 ? -8.413 1.020 8.864 1.00 95.50 204 SER A O 1
ATOM 1706 N N . LEU A 1 205 ? -6.316 1.627 9.418 1.00 95.62 205 LEU A N 1
ATOM 1707 C CA . LEU A 1 205 ? -6.679 2.407 10.595 1.00 95.62 205 LEU A CA 1
ATOM 1708 C C . LEU A 1 205 ? -6.271 3.866 10.442 1.00 95.62 205 LEU A C 1
ATOM 1710 O O . LEU A 1 205 ? -5.188 4.162 9.936 1.00 95.62 205 LEU A O 1
ATOM 1714 N N . ALA A 1 206 ? -7.117 4.749 10.964 1.00 93.88 206 ALA A N 1
ATOM 1715 C CA . ALA A 1 206 ? -6.749 6.108 11.330 1.00 93.88 206 ALA A CA 1
ATOM 1716 C C . ALA A 1 206 ? -6.717 6.196 12.859 1.00 93.88 206 ALA A C 1
ATOM 1718 O O . ALA A 1 206 ? -7.677 5.775 13.512 1.00 93.88 206 ALA A O 1
ATOM 1719 N N . LEU A 1 207 ? -5.626 6.693 13.437 1.00 93.94 207 LEU A N 1
ATOM 1720 C CA . LEU A 1 207 ? -5.415 6.668 14.882 1.00 93.94 207 LEU A CA 1
ATOM 1721 C C . LEU A 1 207 ? -4.670 7.883 15.428 1.00 93.94 207 LEU A C 1
ATOM 1723 O O . LEU A 1 207 ? -3.875 8.527 14.747 1.00 93.94 207 LEU A O 1
ATOM 1727 N N . MET A 1 208 ? -4.888 8.141 16.710 1.00 92.88 208 MET A N 1
ATOM 1728 C CA . MET A 1 208 ? -4.079 9.071 17.487 1.00 92.88 208 MET A CA 1
ATOM 1729 C C . MET A 1 208 ? -2.735 8.428 17.845 1.00 92.88 208 MET A C 1
ATOM 1731 O O . MET A 1 208 ? -2.648 7.211 18.026 1.00 92.88 208 MET A O 1
ATOM 1735 N N . ARG A 1 209 ? -1.677 9.227 17.993 1.00 92.62 209 ARG A N 1
ATOM 1736 C CA . ARG A 1 209 ? -0.333 8.717 18.303 1.00 92.62 209 ARG A CA 1
ATOM 1737 C C . ARG A 1 209 ? -0.293 7.912 19.602 1.00 92.62 209 ARG A C 1
ATOM 1739 O O . ARG A 1 209 ? 0.425 6.919 19.685 1.00 92.62 209 ARG A O 1
ATOM 1746 N N . GLU A 1 210 ? -1.095 8.296 20.589 1.00 92.50 210 GLU A N 1
ATOM 1747 C CA . GLU A 1 210 ? -1.194 7.643 21.895 1.00 92.50 210 GLU A CA 1
ATOM 1748 C C . GLU A 1 210 ? -1.710 6.204 21.787 1.00 92.50 210 GLU A C 1
ATOM 1750 O O . GLU A 1 210 ? -1.425 5.394 22.669 1.00 92.50 210 GLU A O 1
ATOM 1755 N N . ALA A 1 211 ? -2.406 5.850 20.697 1.00 95.81 211 ALA A N 1
ATOM 1756 C CA . ALA A 1 211 ? -2.839 4.480 20.436 1.00 95.81 211 ALA A CA 1
ATOM 1757 C C . ALA A 1 211 ? -1.669 3.521 20.165 1.00 95.81 211 ALA A C 1
ATOM 1759 O O . ALA A 1 211 ? -1.813 2.306 20.324 1.00 95.81 211 ALA A O 1
ATOM 1760 N N . ILE A 1 212 ? -0.511 4.050 19.758 1.00 97.00 212 ILE A N 1
ATOM 1761 C CA . ILE A 1 212 ? 0.675 3.262 19.433 1.00 97.00 212 ILE A CA 1
ATOM 1762 C C . ILE A 1 212 ? 1.440 2.956 20.723 1.00 97.00 212 ILE A C 1
ATOM 1764 O O . ILE A 1 212 ? 1.800 3.846 21.496 1.00 97.00 212 ILE A O 1
ATOM 1768 N N . GLU A 1 213 ? 1.702 1.672 20.952 1.00 97.00 213 GLU A N 1
ATOM 1769 C CA . GLU A 1 213 ? 2.541 1.200 22.052 1.00 97.00 213 GLU A CA 1
ATOM 1770 C C . GLU A 1 213 ? 4.018 1.275 21.663 1.00 97.00 213 GLU A C 1
ATOM 1772 O O . GLU A 1 213 ? 4.840 1.829 22.395 1.00 97.00 213 GLU A O 1
ATOM 1777 N N . SER A 1 214 ? 4.358 0.711 20.505 1.00 96.88 214 SER A N 1
ATOM 1778 C CA . SER A 1 214 ? 5.732 0.615 20.030 1.00 96.88 214 SER A CA 1
ATOM 1779 C C . SER A 1 214 ? 5.808 0.384 18.524 1.00 96.88 214 SER A C 1
ATOM 1781 O O . SER A 1 214 ? 4.839 -0.038 17.884 1.00 96.88 214 SER A O 1
ATOM 1783 N N . THR A 1 215 ? 6.982 0.653 17.955 1.00 97.19 215 THR A N 1
ATOM 1784 C CA . THR A 1 215 ? 7.292 0.370 16.552 1.00 97.19 215 THR A CA 1
ATOM 1785 C C . THR A 1 215 ? 8.595 -0.414 16.403 1.00 97.19 215 THR A C 1
ATOM 1787 O O . THR A 1 215 ? 9.521 -0.252 17.194 1.00 97.19 215 THR A O 1
ATOM 1790 N N . GLN A 1 216 ? 8.690 -1.263 15.381 1.00 95.94 216 GLN A N 1
ATOM 1791 C CA . GLN A 1 216 ? 9.975 -1.710 14.826 1.00 95.94 216 GLN A CA 1
ATOM 1792 C C . GLN A 1 216 ? 10.164 -1.050 13.469 1.00 95.94 216 GLN A C 1
ATOM 1794 O O . GLN A 1 216 ? 9.187 -0.746 12.786 1.00 95.94 216 GLN A O 1
ATOM 1799 N N . ARG A 1 217 ? 11.415 -0.855 13.061 1.00 95.50 217 ARG A N 1
ATOM 1800 C CA . ARG A 1 217 ? 11.752 -0.148 11.829 1.00 95.50 217 ARG A CA 1
ATOM 1801 C C . ARG A 1 217 ? 12.874 -0.867 11.108 1.00 95.50 217 ARG A C 1
ATOM 1803 O O . ARG A 1 217 ? 13.908 -1.106 11.716 1.00 95.50 217 ARG A O 1
ATOM 1810 N N . ILE A 1 218 ? 12.718 -1.050 9.806 1.00 94.56 218 ILE A N 1
ATOM 1811 C CA . ILE A 1 218 ? 13.824 -1.384 8.905 1.00 94.56 218 ILE A CA 1
ATOM 1812 C C . ILE A 1 218 ? 13.969 -0.301 7.838 1.00 94.56 218 ILE A C 1
ATOM 1814 O O . ILE A 1 218 ? 12.987 0.326 7.434 1.00 94.56 218 ILE A O 1
ATOM 1818 N N . SER A 1 219 ? 15.201 -0.075 7.386 1.00 93.62 219 SER A N 1
ATOM 1819 C CA . SER A 1 219 ? 15.452 0.690 6.163 1.00 93.62 219 SER A CA 1
ATOM 1820 C C . SER A 1 219 ? 15.179 -0.215 4.968 1.00 93.62 219 SER A C 1
ATOM 1822 O O . SER A 1 219 ? 15.735 -1.311 4.894 1.00 93.62 219 SER A O 1
ATOM 1824 N N . ILE A 1 220 ? 14.357 0.243 4.022 1.00 91.00 220 ILE A N 1
ATOM 1825 C CA . ILE A 1 220 ? 14.147 -0.489 2.767 1.00 91.00 220 ILE A CA 1
ATOM 1826 C C . ILE A 1 220 ? 15.455 -0.554 1.980 1.00 91.00 220 ILE A C 1
ATOM 1828 O O . ILE A 1 220 ? 15.785 -1.599 1.430 1.00 91.00 220 ILE A O 1
ATOM 1832 N N . ARG A 1 221 ? 16.265 0.509 2.030 1.00 85.38 221 ARG A N 1
ATOM 1833 C CA . ARG A 1 221 ? 17.578 0.540 1.387 1.00 85.38 221 ARG A CA 1
ATOM 1834 C C . ARG A 1 221 ? 18.543 -0.496 1.961 1.00 85.38 221 ARG A C 1
ATOM 1836 O O . ARG A 1 221 ? 19.329 -1.077 1.223 1.00 85.38 221 ARG A O 1
ATOM 1843 N N . ALA A 1 222 ? 18.488 -0.773 3.264 1.00 78.88 222 ALA A N 1
ATOM 1844 C CA . ALA A 1 222 ? 19.328 -1.813 3.863 1.00 78.88 222 ALA A CA 1
ATOM 1845 C C . ALA A 1 222 ? 19.017 -3.212 3.294 1.00 78.88 222 ALA A C 1
ATOM 1847 O O . ALA A 1 222 ? 19.931 -4.027 3.136 1.00 78.88 222 ALA A O 1
ATOM 1848 N N . LEU A 1 223 ? 17.760 -3.462 2.910 1.00 72.81 223 LEU A N 1
ATOM 1849 C CA . LEU A 1 223 ? 17.342 -4.703 2.251 1.00 72.81 223 LEU A CA 1
ATOM 1850 C C . LEU A 1 223 ? 17.891 -4.817 0.821 1.00 72.81 223 LEU A C 1
ATOM 1852 O O . LEU A 1 223 ? 18.020 -5.924 0.304 1.00 72.81 223 LEU A O 1
ATOM 1856 N N . GLU A 1 224 ? 18.263 -3.692 0.199 1.00 68.06 224 GLU A N 1
ATOM 1857 C CA . GLU A 1 224 ? 18.787 -3.650 -1.171 1.00 68.06 224 GLU A CA 1
ATOM 1858 C C . GLU A 1 224 ? 20.207 -4.238 -1.303 1.00 68.06 224 GLU A C 1
ATOM 1860 O O . GLU A 1 224 ? 20.685 -4.503 -2.404 1.00 68.06 224 GLU A O 1
ATOM 1865 N N . SER A 1 225 ? 20.905 -4.471 -0.190 1.00 59.25 225 SER A N 1
ATOM 1866 C CA . SER A 1 225 ? 22.313 -4.901 -0.197 1.00 59.25 225 SER A CA 1
ATOM 1867 C C . SER A 1 225 ? 22.539 -6.406 -0.420 1.00 59.25 225 SER A C 1
ATOM 1869 O O . SER A 1 225 ? 23.685 -6.846 -0.461 1.00 59.25 225 SER A O 1
ATOM 1871 N N . MET A 1 226 ? 21.480 -7.208 -0.572 1.00 55.50 226 MET A N 1
ATOM 1872 C CA . MET A 1 226 ? 21.562 -8.676 -0.491 1.00 55.50 226 MET A CA 1
ATOM 1873 C C . MET A 1 226 ? 21.446 -9.423 -1.831 1.00 55.50 226 MET A C 1
ATOM 1875 O O . MET A 1 226 ? 21.140 -10.619 -1.829 1.00 55.50 226 MET A O 1
ATOM 1879 N N . VAL A 1 227 ? 21.591 -8.754 -2.981 1.00 63.94 227 VAL A N 1
ATOM 1880 C CA . VAL A 1 227 ? 21.186 -9.351 -4.266 1.00 63.94 227 VAL A CA 1
ATOM 1881 C C . VAL A 1 227 ? 22.237 -9.212 -5.351 1.00 63.94 227 VAL A C 1
ATOM 1883 O O . VAL A 1 227 ? 22.517 -8.118 -5.830 1.00 63.94 227 VAL A O 1
ATOM 1886 N N . GLU A 1 228 ? 22.741 -10.363 -5.785 1.00 67.38 228 GLU A N 1
ATOM 1887 C CA . GLU A 1 228 ? 23.422 -10.512 -7.065 1.00 67.38 228 GLU A CA 1
ATOM 1888 C C . GLU A 1 228 ? 22.365 -10.567 -8.174 1.00 67.38 228 GLU A C 1
ATOM 1890 O O . GLU A 1 228 ? 21.391 -11.325 -8.101 1.00 67.38 228 GLU A O 1
ATOM 1895 N N . VAL A 1 229 ? 22.523 -9.705 -9.175 1.00 78.25 229 VAL A N 1
ATOM 1896 C CA . VAL A 1 229 ? 21.711 -9.728 -10.391 1.00 78.25 229 VAL A CA 1
ATOM 1897 C C . VAL A 1 229 ? 22.336 -10.738 -11.345 1.00 78.25 229 VAL A C 1
ATOM 1899 O O . VAL A 1 229 ? 23.550 -10.741 -11.519 1.00 78.25 229 VAL A O 1
ATOM 1902 N N . ASP A 1 230 ? 21.513 -11.581 -11.964 1.00 84.25 230 ASP A N 1
ATOM 1903 C CA . ASP A 1 230 ? 21.975 -12.532 -12.976 1.00 84.25 230 ASP A CA 1
ATOM 1904 C C . ASP A 1 230 ? 22.620 -11.782 -14.155 1.00 84.25 230 ASP A C 1
ATOM 1906 O O . ASP A 1 230 ? 21.994 -10.898 -14.753 1.00 84.25 230 ASP A O 1
ATOM 1910 N N . ASP A 1 231 ? 23.859 -12.144 -14.501 1.00 85.44 231 ASP A N 1
ATOM 1911 C CA . ASP A 1 231 ? 24.622 -11.537 -15.597 1.00 85.44 231 ASP A CA 1
ATOM 1912 C C . ASP A 1 231 ? 23.859 -11.568 -16.930 1.00 85.44 231 ASP A C 1
ATOM 1914 O O . ASP A 1 231 ? 23.966 -10.638 -17.732 1.00 85.44 231 ASP A O 1
ATOM 1918 N N . SER A 1 232 ? 23.049 -12.604 -17.169 1.00 89.19 232 SER A N 1
ATOM 1919 C CA . SER A 1 232 ? 22.226 -12.713 -18.376 1.00 89.19 232 SER A CA 1
ATOM 1920 C C . SER A 1 232 ? 21.108 -11.668 -18.412 1.00 89.19 232 SER A C 1
ATOM 1922 O O . SER A 1 232 ? 20.854 -11.074 -19.462 1.00 89.19 232 SER A O 1
ATOM 1924 N N . ILE A 1 233 ? 20.482 -11.380 -17.267 1.00 90.31 233 ILE A N 1
ATOM 1925 C CA . ILE A 1 233 ? 19.439 -10.354 -17.141 1.00 90.31 233 ILE A CA 1
ATOM 1926 C C . ILE A 1 233 ? 20.063 -8.967 -17.268 1.00 90.31 233 ILE A C 1
ATOM 1928 O O . ILE A 1 233 ? 19.525 -8.115 -17.980 1.00 90.31 233 ILE A O 1
ATOM 1932 N N . LEU A 1 234 ? 21.223 -8.749 -16.641 1.00 89.56 234 LEU A N 1
ATOM 1933 C CA . LEU A 1 234 ? 21.974 -7.510 -16.811 1.00 89.56 234 LEU A CA 1
ATOM 1934 C C . LEU A 1 234 ? 22.332 -7.291 -18.285 1.00 89.56 234 LEU A C 1
ATOM 1936 O O . LEU A 1 234 ? 22.131 -6.192 -18.797 1.00 89.56 234 LEU A O 1
ATOM 1940 N N . GLN A 1 235 ? 22.797 -8.324 -18.989 1.00 90.75 235 GLN A N 1
ATOM 1941 C CA . GLN A 1 235 ? 23.107 -8.213 -20.412 1.00 90.75 235 GLN A CA 1
ATOM 1942 C C . GLN A 1 235 ? 21.863 -7.884 -21.247 1.00 90.75 235 GLN A C 1
ATOM 1944 O O . GLN A 1 235 ? 21.934 -6.983 -22.078 1.00 90.75 235 GLN A O 1
ATOM 1949 N N . CYS A 1 236 ? 20.710 -8.508 -20.975 1.00 90.88 236 CYS A N 1
ATOM 1950 C CA . CYS A 1 236 ? 19.452 -8.166 -21.649 1.00 90.88 236 CYS A CA 1
ATOM 1951 C C . CYS A 1 236 ? 19.091 -6.683 -21.460 1.00 90.88 236 CYS A C 1
ATOM 1953 O O . CYS A 1 236 ? 18.764 -5.990 -22.420 1.00 90.88 236 CYS A O 1
ATOM 1955 N N . VAL A 1 237 ? 19.215 -6.163 -20.236 1.00 91.62 237 VAL A N 1
ATOM 1956 C CA . VAL A 1 237 ? 18.974 -4.742 -19.933 1.00 91.62 237 VAL A CA 1
ATOM 1957 C C . VAL A 1 237 ? 19.967 -3.826 -20.663 1.00 91.62 237 VAL A C 1
ATOM 1959 O O . VAL A 1 237 ? 19.590 -2.755 -21.144 1.00 91.62 237 VAL A O 1
ATOM 1962 N N . LEU A 1 238 ? 21.230 -4.235 -20.796 1.00 90.38 238 LEU A N 1
ATOM 1963 C CA . LEU A 1 238 ? 22.243 -3.477 -21.538 1.00 90.38 238 LEU A CA 1
ATOM 1964 C C . LEU A 1 238 ? 22.029 -3.512 -23.059 1.00 90.38 238 LEU A C 1
ATOM 1966 O O . LEU A 1 238 ? 22.335 -2.524 -23.731 1.00 90.38 238 LEU A O 1
ATOM 1970 N N . ASP A 1 239 ? 21.469 -4.590 -23.601 1.00 91.00 239 ASP A N 1
ATOM 1971 C CA . ASP A 1 239 ? 21.086 -4.671 -25.012 1.00 91.00 239 ASP A CA 1
ATOM 1972 C C . ASP A 1 239 ? 19.905 -3.733 -25.306 1.00 91.00 239 ASP A C 1
ATOM 1974 O O . ASP A 1 239 ? 19.909 -2.998 -26.297 1.00 91.00 239 ASP A O 1
ATOM 1978 N N . GLU A 1 240 ? 18.918 -3.688 -24.408 1.00 89.88 240 GLU A N 1
ATOM 1979 C CA . GLU A 1 240 ? 17.788 -2.754 -24.476 1.00 89.88 240 GLU A CA 1
ATOM 1980 C C . GLU A 1 240 ? 18.236 -1.290 -24.366 1.00 89.88 240 GLU A C 1
ATOM 1982 O O . GLU A 1 240 ? 17.767 -0.430 -25.119 1.00 89.88 240 GLU A O 1
ATOM 1987 N N . ARG A 1 241 ? 19.228 -1.011 -23.513 1.00 87.94 241 ARG A N 1
ATOM 1988 C CA . ARG A 1 241 ? 19.923 0.283 -23.471 1.00 87.94 241 ARG A CA 1
ATOM 1989 C C . ARG A 1 241 ? 20.555 0.633 -24.818 1.00 87.94 241 ARG A C 1
ATOM 1991 O O . ARG A 1 241 ? 20.404 1.765 -25.272 1.00 87.94 241 ARG A O 1
ATOM 1998 N N . HIS A 1 242 ? 21.271 -0.297 -25.454 1.00 87.19 242 HIS A N 1
ATOM 1999 C CA . HIS A 1 242 ? 21.933 -0.032 -26.738 1.00 87.19 242 HIS A CA 1
ATOM 2000 C C . HIS A 1 242 ? 20.909 0.336 -27.821 1.00 87.19 242 HIS A C 1
ATOM 2002 O O . HIS A 1 242 ? 21.069 1.346 -28.507 1.00 87.19 242 HIS A O 1
ATOM 2008 N N . LYS A 1 243 ? 19.793 -0.402 -27.887 1.00 87.19 243 LYS A N 1
ATOM 2009 C CA . LYS A 1 243 ? 18.659 -0.084 -28.772 1.00 87.19 243 LYS A CA 1
ATOM 2010 C C . LYS A 1 243 ? 18.092 1.307 -28.480 1.00 87.19 243 LYS A C 1
ATOM 2012 O O . LYS A 1 243 ? 17.891 2.100 -29.394 1.00 87.19 243 LYS A O 1
ATOM 2017 N N . ALA A 1 244 ? 17.870 1.644 -27.208 1.00 84.88 244 ALA A N 1
ATOM 2018 C CA . ALA A 1 244 ? 17.378 2.962 -26.808 1.00 84.88 244 ALA A CA 1
ATOM 2019 C C . ALA A 1 244 ? 18.330 4.103 -27.228 1.00 84.88 244 ALA A C 1
ATOM 2021 O O . ALA A 1 244 ? 17.871 5.175 -27.622 1.00 84.88 244 ALA A O 1
ATOM 2022 N N . GLN A 1 245 ? 19.646 3.873 -27.196 1.00 81.56 245 GLN A N 1
ATOM 2023 C CA . GLN A 1 245 ? 20.655 4.843 -27.632 1.00 81.56 245 GLN A CA 1
ATOM 2024 C C . GLN A 1 245 ? 20.680 5.032 -29.153 1.00 81.56 245 GLN A C 1
ATOM 2026 O O . GLN A 1 245 ? 20.845 6.161 -29.616 1.00 81.56 245 GLN A O 1
ATOM 2031 N N . GLU A 1 246 ? 20.442 3.974 -29.929 1.00 81.50 246 GLU A N 1
ATOM 2032 C CA . GLU A 1 246 ? 20.291 4.060 -31.390 1.00 81.50 246 GLU A CA 1
ATOM 2033 C C . GLU A 1 246 ? 19.080 4.916 -31.795 1.00 81.50 246 GLU A C 1
ATOM 2035 O O . GLU A 1 246 ? 19.146 5.678 -32.760 1.00 81.50 246 GLU A O 1
ATOM 2040 N N . PHE A 1 247 ? 17.997 4.866 -31.011 1.00 72.81 247 PHE A N 1
ATOM 2041 C CA . PHE A 1 247 ? 16.814 5.717 -31.188 1.00 72.81 247 PHE A CA 1
ATOM 2042 C C . PHE A 1 247 ? 16.979 7.150 -30.674 1.00 72.81 247 PHE A C 1
ATOM 2044 O O . PHE A 1 247 ? 16.021 7.924 -30.740 1.00 72.81 247 PHE A O 1
ATOM 2051 N N . SER A 1 248 ? 18.157 7.525 -30.172 1.00 62.00 248 SER A N 1
ATOM 2052 C CA . SER A 1 248 ? 18.448 8.856 -29.641 1.00 62.00 248 SER A CA 1
ATOM 2053 C C . SER A 1 248 ? 19.274 9.682 -30.647 1.00 62.00 248 SER A C 1
ATOM 2055 O O . SER A 1 248 ? 20.440 9.989 -30.388 1.00 62.00 248 SER A O 1
ATOM 2057 N N . PRO A 1 249 ? 18.748 10.058 -31.836 1.00 51.22 249 PRO A N 1
ATOM 2058 C CA . PRO A 1 249 ? 19.490 10.915 -32.743 1.00 51.22 249 PRO A CA 1
ATOM 2059 C C . PRO A 1 249 ? 19.551 12.326 -32.147 1.00 51.22 249 PRO A C 1
ATOM 2061 O O . PRO A 1 249 ? 18.524 12.955 -31.903 1.00 51.22 249 PRO A O 1
ATOM 2064 N N . SER A 1 250 ? 20.771 12.814 -31.906 1.00 47.16 250 SER A N 1
ATOM 2065 C CA . SER A 1 250 ? 21.159 14.232 -31.842 1.00 47.16 250 SER A CA 1
ATOM 2066 C C . SER A 1 250 ? 20.010 15.234 -31.597 1.00 47.16 250 SER A C 1
ATOM 2068 O O . SER A 1 250 ? 19.598 15.948 -32.514 1.00 47.16 250 SER A O 1
ATOM 2070 N N . ARG A 1 251 ? 19.504 15.346 -30.359 1.00 46.00 251 ARG A N 1
ATOM 2071 C CA . ARG A 1 251 ? 18.581 16.427 -29.952 1.00 46.00 251 ARG A CA 1
ATOM 2072 C C . ARG A 1 251 ? 19.330 17.768 -29.877 1.00 46.00 251 ARG A C 1
ATOM 2074 O O . ARG A 1 251 ? 19.601 18.313 -28.814 1.00 46.00 251 ARG A O 1
ATOM 2081 N N . LYS A 1 252 ? 19.682 18.307 -31.042 1.00 43.25 252 LYS A N 1
ATOM 2082 C CA . LYS A 1 252 ? 19.952 19.731 -31.269 1.00 43.25 252 LYS A CA 1
ATOM 2083 C C . LYS A 1 252 ? 19.326 20.150 -32.599 1.00 43.25 252 LYS A C 1
ATOM 2085 O O . LYS A 1 252 ? 20.025 20.599 -33.497 1.00 43.25 252 LYS A O 1
ATOM 2090 N N . SER A 1 253 ? 18.017 19.996 -32.770 1.00 49.25 253 SER A N 1
ATOM 2091 C CA . SER A 1 253 ? 17.316 20.692 -33.854 1.00 49.25 253 SER A CA 1
ATOM 2092 C C . SER A 1 253 ? 15.824 20.799 -33.554 1.00 49.25 253 SER A C 1
ATOM 2094 O O . SER A 1 253 ? 15.245 19.864 -33.018 1.00 49.25 253 SER A O 1
ATOM 2096 N N . ALA A 1 254 ? 15.257 21.973 -33.856 1.00 45.16 254 ALA A N 1
ATOM 2097 C CA . ALA A 1 254 ? 13.852 22.353 -34.085 1.00 45.16 254 ALA A CA 1
ATOM 2098 C C . ALA A 1 254 ? 12.696 21.764 -33.234 1.00 45.16 254 ALA A C 1
ATOM 2100 O O . ALA A 1 254 ? 11.804 22.529 -32.878 1.00 45.16 254 ALA A O 1
ATOM 2101 N N . SER A 1 255 ? 12.680 20.472 -32.888 1.00 54.22 255 SER A N 1
ATOM 2102 C CA . SER A 1 255 ? 11.612 19.819 -32.113 1.00 54.22 255 SER A CA 1
ATOM 2103 C C . SER A 1 255 ? 11.491 20.390 -30.707 1.00 54.22 255 SER A C 1
ATOM 2105 O O . SER A 1 255 ? 10.390 20.739 -30.331 1.00 54.22 255 SER A O 1
ATOM 2107 N N . ALA A 1 256 ? 12.588 20.618 -29.976 1.00 53.44 256 ALA A N 1
ATOM 2108 C CA . ALA A 1 256 ? 12.505 21.142 -28.605 1.00 53.44 256 ALA A CA 1
ATOM 2109 C C . ALA A 1 256 ? 11.798 22.512 -28.526 1.00 53.44 256 ALA A C 1
ATOM 2111 O O . ALA A 1 256 ? 11.038 22.770 -27.600 1.00 53.44 256 ALA A O 1
ATOM 2112 N N . LEU A 1 257 ? 12.004 23.371 -29.533 1.00 53.25 257 LEU A N 1
ATOM 2113 C CA . LEU A 1 257 ? 11.309 24.658 -29.652 1.00 53.25 257 LEU A CA 1
ATOM 2114 C C . LEU A 1 257 ? 9.832 24.481 -30.031 1.00 53.25 257 LEU A C 1
ATOM 2116 O O . LEU A 1 257 ? 8.982 25.203 -29.521 1.00 53.25 257 LEU A O 1
ATOM 2120 N N . LEU A 1 258 ? 9.518 23.528 -30.911 1.00 56.50 258 LEU A N 1
ATOM 2121 C CA . LEU A 1 258 ? 8.147 23.188 -31.301 1.00 56.50 258 LEU A CA 1
ATOM 2122 C C . LEU A 1 258 ? 7.363 22.550 -30.146 1.00 56.50 258 LEU A C 1
ATOM 2124 O O . LEU A 1 258 ? 6.227 22.945 -29.910 1.00 56.50 258 LEU A O 1
ATOM 2128 N N . ASP A 1 259 ? 7.983 21.646 -29.395 1.00 56.53 259 ASP A N 1
ATOM 2129 C CA . ASP A 1 259 ? 7.433 20.985 -28.212 1.00 56.53 259 ASP A CA 1
ATOM 2130 C C . ASP A 1 259 ? 7.191 22.011 -27.095 1.00 56.53 259 ASP A C 1
ATOM 2132 O O . ASP A 1 259 ? 6.115 22.038 -26.503 1.00 56.53 259 ASP A O 1
ATOM 2136 N N . GLU A 1 260 ? 8.116 22.956 -26.884 1.00 53.88 260 GLU A N 1
ATOM 2137 C CA . GLU A 1 260 ? 7.918 24.070 -25.952 1.00 53.88 260 GLU A CA 1
ATOM 2138 C C . GLU A 1 260 ? 6.801 25.028 -26.416 1.00 53.88 260 GLU A C 1
ATOM 2140 O O . GLU A 1 260 ? 5.999 25.497 -25.604 1.00 53.88 260 GLU A O 1
ATOM 2145 N N . MET A 1 261 ? 6.690 25.307 -27.719 1.00 57.38 261 MET A N 1
ATOM 2146 C CA . MET A 1 261 ? 5.598 26.119 -28.274 1.00 57.38 261 MET A CA 1
ATOM 2147 C C . MET A 1 261 ? 4.236 25.421 -28.163 1.00 57.38 261 MET A C 1
ATOM 2149 O O . MET A 1 261 ? 3.241 26.083 -27.856 1.00 57.38 261 MET A O 1
ATOM 2153 N N . LEU A 1 262 ? 4.180 24.108 -28.389 1.00 57.66 262 LEU A N 1
ATOM 2154 C CA . LEU A 1 262 ? 2.973 23.292 -28.267 1.00 57.66 262 LEU A CA 1
ATOM 2155 C C . LEU A 1 262 ? 2.555 23.136 -26.804 1.00 57.66 262 LEU A C 1
ATOM 2157 O O . LEU A 1 262 ? 1.385 23.343 -26.493 1.00 57.66 262 LEU A O 1
ATOM 2161 N N . TRP A 1 263 ? 3.508 22.917 -25.896 1.00 53.12 263 TRP A N 1
ATOM 2162 C CA . TRP A 1 263 ? 3.280 22.924 -24.452 1.00 53.12 263 TRP A CA 1
ATOM 2163 C C . TRP A 1 263 ? 2.718 24.273 -23.980 1.00 53.12 263 TRP A C 1
ATOM 2165 O O . TRP A 1 263 ? 1.678 24.321 -23.321 1.00 53.12 263 TRP A O 1
ATOM 2175 N N . ARG A 1 264 ? 3.323 25.396 -24.406 1.00 58.78 264 ARG A N 1
ATOM 2176 C CA . ARG A 1 264 ? 2.824 26.754 -24.107 1.00 58.78 264 ARG A CA 1
ATOM 2177 C C . ARG A 1 264 ? 1.439 27.028 -24.698 1.00 58.78 264 ARG A C 1
ATOM 2179 O O . ARG A 1 264 ? 0.729 27.879 -24.167 1.00 58.78 264 ARG A O 1
ATOM 2186 N N . ARG A 1 265 ? 1.063 26.370 -25.800 1.00 54.75 265 ARG A N 1
ATOM 2187 C CA . ARG A 1 265 ? -0.256 26.502 -26.437 1.00 54.75 265 ARG A CA 1
ATOM 2188 C C . ARG A 1 265 ? -1.312 25.667 -25.711 1.00 54.75 265 ARG A C 1
ATOM 2190 O O . ARG A 1 265 ? -2.338 26.216 -25.334 1.00 54.75 265 ARG A O 1
ATOM 2197 N N . SER A 1 266 ? -1.028 24.402 -25.408 1.00 54.75 266 SER A N 1
ATOM 2198 C CA . SER A 1 266 ? -1.922 23.538 -24.625 1.00 54.75 266 SER A CA 1
ATOM 2199 C C . SER A 1 266 ? -2.167 24.066 -23.210 1.00 54.75 266 SER A C 1
ATOM 2201 O O . SER A 1 266 ? -3.304 24.041 -22.748 1.00 54.75 266 SER A O 1
ATOM 2203 N N . ALA A 1 267 ? -1.151 24.658 -22.570 1.00 53.94 267 ALA A N 1
ATOM 2204 C CA . ALA A 1 267 ? -1.307 25.338 -21.283 1.00 53.94 267 ALA A CA 1
ATOM 2205 C C . ALA A 1 267 ? -2.238 26.569 -21.344 1.00 53.94 267 ALA A C 1
ATOM 2207 O O . ALA A 1 267 ? -2.853 26.912 -20.337 1.00 53.94 267 ALA A O 1
ATOM 2208 N N . ARG A 1 268 ? -2.367 27.236 -22.505 1.00 59.69 268 ARG A N 1
ATOM 2209 C CA . ARG A 1 268 ? -3.323 28.347 -22.709 1.00 59.69 268 ARG A CA 1
ATOM 2210 C C . ARG A 1 268 ? -4.740 27.859 -22.993 1.00 59.69 268 ARG A C 1
ATOM 2212 O O . ARG A 1 268 ? -5.686 28.528 -22.594 1.00 59.69 268 ARG A O 1
ATOM 2219 N N . ASP A 1 269 ? -4.870 26.711 -23.650 1.00 59.56 269 ASP A N 1
ATOM 2220 C CA . ASP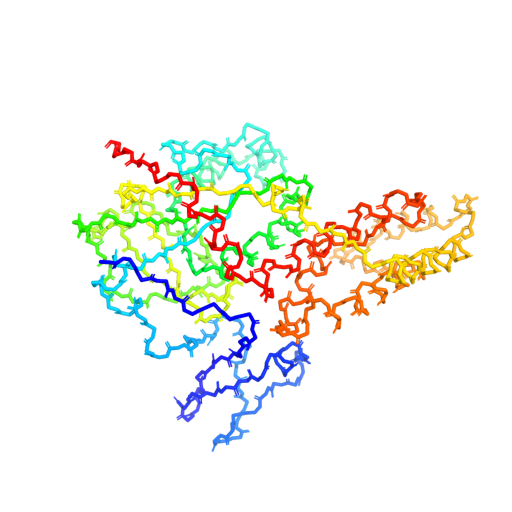 A 1 269 ? -6.158 26.139 -24.057 1.00 59.56 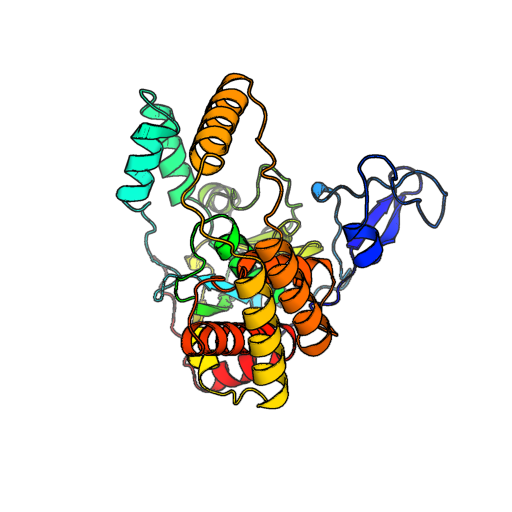269 ASP A CA 1
ATOM 2221 C C . ASP A 1 269 ? -6.791 25.242 -22.969 1.00 59.56 269 ASP A C 1
ATOM 2223 O O . ASP A 1 269 ? -7.858 24.672 -23.182 1.00 59.56 269 ASP A O 1
ATOM 2227 N N . GLY A 1 270 ? -6.155 25.103 -21.797 1.00 42.41 270 GLY A N 1
ATOM 2228 C CA . GLY A 1 270 ? -6.678 24.332 -20.659 1.00 42.41 270 GLY A CA 1
ATOM 2229 C C . GLY A 1 270 ? -6.642 22.809 -20.839 1.00 42.41 270 GLY A C 1
ATOM 2230 O O . GLY A 1 270 ? -7.164 22.084 -19.995 1.00 42.41 270 GLY A O 1
ATOM 2231 N N . ASN A 1 271 ? -6.009 22.316 -21.906 1.00 42.94 271 ASN A N 1
ATOM 2232 C CA . ASN A 1 271 ? -5.839 20.890 -22.170 1.00 42.94 271 ASN A CA 1
ATOM 2233 C C . ASN A 1 271 ? -4.486 20.399 -21.639 1.00 42.94 271 ASN A C 1
ATOM 2235 O O . ASN A 1 271 ? -3.453 21.029 -21.873 1.00 42.94 271 ASN A O 1
ATOM 2239 N N . GLN A 1 272 ? -4.467 19.229 -20.990 1.00 44.81 272 GLN A N 1
ATOM 2240 C CA . GLN A 1 272 ? -3.213 18.518 -20.734 1.00 44.81 272 GLN A CA 1
ATOM 2241 C C . GLN A 1 272 ? -2.589 18.130 -22.077 1.00 44.81 272 GLN A C 1
ATOM 2243 O O . GLN A 1 272 ? -3.194 17.412 -22.873 1.00 44.81 272 GLN A O 1
ATOM 2248 N N . PHE A 1 273 ? -1.382 18.626 -22.346 1.00 41.88 273 PHE A N 1
ATOM 2249 C CA . PHE A 1 273 ? -0.589 18.146 -23.469 1.00 41.88 273 PHE A CA 1
ATOM 2250 C C . PHE A 1 273 ? -0.204 16.692 -23.180 1.00 41.88 273 PHE A C 1
ATOM 2252 O O . PHE A 1 273 ? 0.574 16.430 -22.264 1.00 41.88 273 PHE A O 1
ATOM 2259 N N . ALA A 1 274 ? -0.766 15.746 -23.931 1.00 44.41 274 ALA A N 1
ATOM 2260 C CA . ALA A 1 274 ? -0.264 14.382 -23.953 1.00 44.41 274 ALA A CA 1
ATOM 2261 C C . ALA A 1 274 ? 0.987 14.379 -24.837 1.00 44.41 274 ALA A C 1
ATOM 2263 O O . ALA A 1 274 ? 0.890 14.321 -26.063 1.00 44.41 274 ALA A O 1
ATOM 2264 N N . GLU A 1 275 ? 2.156 14.532 -24.217 1.00 52.00 275 GLU A N 1
ATOM 2265 C CA . GLU A 1 275 ? 3.433 14.394 -24.913 1.00 52.00 275 GLU A CA 1
ATOM 2266 C C . GLU A 1 275 ? 3.469 13.008 -25.571 1.00 52.00 275 GLU A C 1
ATOM 2268 O O . GLU A 1 275 ? 3.274 11.993 -24.899 1.00 52.00 275 GLU A O 1
ATOM 2273 N N . ILE A 1 276 ? 3.646 12.954 -26.897 1.00 54.56 276 ILE A N 1
ATOM 2274 C CA . ILE A 1 276 ? 3.808 11.674 -27.590 1.00 54.56 276 ILE A CA 1
ATOM 2275 C C . ILE A 1 276 ? 5.074 11.041 -27.008 1.00 54.56 276 ILE A C 1
ATOM 2277 O O . ILE A 1 276 ? 6.146 11.645 -27.136 1.00 54.56 276 ILE A O 1
ATOM 2281 N N . PRO A 1 277 ? 4.988 9.861 -26.367 1.00 60.84 277 PRO A N 1
ATOM 2282 C CA . PRO A 1 277 ? 6.153 9.286 -25.728 1.00 60.84 277 PRO A CA 1
ATOM 2283 C C . PRO A 1 277 ? 7.233 9.036 -26.775 1.00 60.84 277 PRO A C 1
ATOM 2285 O O . PRO A 1 277 ? 6.959 8.498 -27.851 1.00 60.84 277 PRO A O 1
ATOM 2288 N N . SER A 1 278 ? 8.465 9.443 -26.478 1.00 75.69 278 SER A N 1
ATOM 2289 C CA . SER A 1 278 ? 9.579 9.198 -27.390 1.00 75.69 278 SER A CA 1
ATOM 2290 C C . SER A 1 278 ? 9.743 7.692 -27.626 1.00 75.69 278 SER A C 1
ATOM 2292 O O . SER A 1 278 ? 9.462 6.878 -26.745 1.00 75.69 278 SER A O 1
ATOM 2294 N N . VAL A 1 279 ? 10.238 7.304 -28.805 1.00 80.00 279 VAL A N 1
ATOM 2295 C CA . VAL A 1 279 ? 10.529 5.890 -29.124 1.00 80.00 279 VAL A CA 1
ATOM 2296 C C . VAL A 1 279 ? 11.435 5.265 -28.056 1.00 80.00 279 VAL A C 1
ATOM 2298 O O . VAL A 1 279 ? 11.226 4.132 -27.636 1.00 80.00 279 VAL A O 1
ATOM 2301 N N . VAL A 1 280 ? 12.377 6.060 -27.545 1.00 82.06 280 VAL A N 1
ATOM 2302 C CA . VAL A 1 280 ? 13.246 5.730 -26.414 1.00 82.06 280 VAL A CA 1
ATOM 2303 C C . VAL A 1 280 ? 12.440 5.381 -25.156 1.00 82.06 280 VAL A C 1
ATOM 2305 O O . VAL A 1 280 ? 12.670 4.341 -24.546 1.00 82.06 280 VAL A O 1
ATOM 2308 N N . HIS A 1 281 ? 11.470 6.215 -24.776 1.00 80.62 281 HIS A N 1
ATOM 2309 C CA . HIS A 1 281 ? 10.627 5.971 -23.605 1.00 80.62 281 HIS A CA 1
ATOM 2310 C C . HIS A 1 281 ? 9.783 4.697 -23.757 1.00 80.62 281 HIS A C 1
ATOM 2312 O O . HIS A 1 281 ? 9.694 3.904 -22.823 1.00 80.62 281 HIS A O 1
ATOM 2318 N N . VAL A 1 282 ? 9.220 4.458 -24.947 1.00 83.31 282 VAL A N 1
ATOM 2319 C CA . VAL A 1 282 ? 8.469 3.227 -25.246 1.00 83.31 282 VAL A CA 1
ATOM 2320 C C . VAL A 1 282 ? 9.358 1.988 -25.103 1.00 83.31 282 VAL A C 1
ATOM 2322 O O . VAL A 1 282 ? 8.934 1.002 -24.498 1.00 83.31 282 VAL A O 1
ATOM 2325 N N . GLN A 1 283 ? 10.596 2.044 -25.605 1.00 87.25 283 GLN A N 1
ATOM 2326 C CA . GLN A 1 283 ? 11.553 0.942 -25.499 1.00 87.25 283 GLN A CA 1
ATOM 2327 C C . GLN A 1 283 ? 11.883 0.612 -24.038 1.00 87.25 283 GLN A C 1
ATOM 2329 O O . GLN A 1 283 ? 11.824 -0.547 -23.630 1.00 87.25 283 GLN A O 1
ATOM 2334 N N . LEU A 1 284 ? 12.173 1.632 -23.229 1.00 89.25 284 LEU A N 1
ATOM 2335 C CA . LEU A 1 284 ? 12.533 1.440 -21.824 1.00 89.25 284 LEU A CA 1
ATOM 2336 C C . LEU A 1 284 ? 11.351 0.961 -20.971 1.00 89.25 284 LEU A C 1
ATOM 2338 O O . LEU A 1 284 ? 11.542 0.139 -20.074 1.00 89.25 284 LEU A O 1
ATOM 2342 N N . ILE A 1 285 ? 10.123 1.405 -21.269 1.00 88.69 285 ILE A N 1
ATOM 2343 C CA . ILE A 1 285 ? 8.916 0.847 -20.641 1.00 88.69 285 ILE A CA 1
ATOM 2344 C C . ILE A 1 285 ? 8.763 -0.630 -20.994 1.00 88.69 285 ILE A C 1
ATOM 2346 O O . ILE A 1 285 ? 8.462 -1.434 -20.114 1.00 88.69 285 ILE A O 1
ATOM 2350 N N . LYS A 1 286 ? 8.964 -1.001 -22.264 1.00 90.81 286 LYS A N 1
ATOM 2351 C CA . LYS A 1 286 ? 8.857 -2.395 -22.702 1.00 90.81 286 LYS A CA 1
ATOM 2352 C C . LYS A 1 286 ? 9.838 -3.288 -21.939 1.00 90.81 286 LYS A C 1
ATOM 2354 O O . LYS A 1 286 ? 9.408 -4.290 -21.377 1.00 90.81 286 LYS A O 1
ATOM 2359 N N . MET A 1 287 ? 11.103 -2.878 -21.842 1.00 93.56 287 MET A N 1
ATOM 2360 C CA . MET A 1 287 ? 12.116 -3.566 -21.034 1.00 93.56 287 MET A CA 1
ATOM 2361 C C . MET A 1 287 ? 11.653 -3.738 -19.577 1.00 93.56 287 MET A C 1
ATOM 2363 O O . MET A 1 287 ? 11.708 -4.835 -19.026 1.00 93.56 287 MET A O 1
ATOM 2367 N N . ALA A 1 288 ? 11.151 -2.674 -18.945 1.00 93.69 288 ALA A N 1
ATOM 2368 C CA . ALA A 1 288 ? 10.692 -2.738 -17.558 1.00 93.69 288 ALA A CA 1
ATOM 2369 C C . ALA A 1 288 ? 9.477 -3.674 -17.369 1.00 93.69 288 ALA A C 1
ATOM 2371 O O . ALA A 1 288 ? 9.377 -4.351 -16.343 1.00 93.69 288 ALA A O 1
ATOM 2372 N N . LYS A 1 289 ? 8.578 -3.753 -18.362 1.00 93.25 289 LYS A N 1
ATOM 2373 C CA . LYS A 1 289 ? 7.451 -4.702 -18.378 1.00 93.25 289 LYS A CA 1
ATOM 2374 C C . LYS A 1 289 ? 7.909 -6.146 -18.563 1.00 93.25 289 LYS A C 1
ATOM 2376 O O . LYS A 1 289 ? 7.366 -7.028 -17.909 1.00 93.25 289 LYS A O 1
ATOM 2381 N N . GLU A 1 290 ? 8.916 -6.398 -19.395 1.00 93.56 290 GLU A N 1
ATOM 2382 C CA . GLU A 1 290 ? 9.510 -7.733 -19.540 1.00 93.56 290 GLU A CA 1
ATOM 2383 C C . GLU A 1 290 ? 10.143 -8.196 -18.221 1.00 93.56 290 GLU A C 1
ATOM 2385 O O . GLU A 1 290 ? 9.871 -9.309 -17.773 1.00 93.56 290 GLU A O 1
ATOM 2390 N N . LEU A 1 291 ? 10.866 -7.318 -17.518 1.00 94.75 291 LEU A N 1
ATOM 2391 C CA . LEU A 1 291 ? 11.376 -7.617 -16.174 1.00 94.75 291 LEU A CA 1
ATOM 2392 C C . LEU A 1 291 ? 10.254 -7.931 -15.171 1.00 94.75 291 LEU A C 1
ATOM 2394 O O . LEU A 1 291 ? 10.425 -8.807 -14.322 1.00 94.75 291 LEU A O 1
ATOM 2398 N N . ALA A 1 292 ? 9.092 -7.278 -15.284 1.00 94.69 292 ALA A N 1
ATOM 2399 C CA . ALA A 1 292 ? 7.961 -7.531 -14.389 1.00 94.69 292 ALA A CA 1
ATOM 2400 C C . ALA A 1 292 ? 7.424 -8.959 -14.545 1.00 94.69 292 ALA A C 1
ATOM 2402 O O . ALA A 1 292 ? 7.022 -9.572 -13.561 1.00 94.69 292 ALA A O 1
ATOM 2403 N N . THR A 1 293 ? 7.486 -9.532 -15.752 1.00 93.00 293 THR A N 1
ATOM 2404 C CA . THR A 1 293 ? 7.078 -10.931 -15.970 1.00 93.00 293 THR A CA 1
ATOM 2405 C C . THR A 1 293 ? 7.958 -11.937 -15.228 1.00 93.00 293 THR A C 1
ATOM 2407 O O . THR A 1 293 ? 7.500 -13.035 -14.932 1.00 93.00 293 THR A O 1
ATOM 2410 N N . VAL A 1 294 ? 9.195 -11.555 -14.893 1.00 92.56 294 VAL A N 1
ATOM 2411 C CA . VAL A 1 294 ? 10.154 -12.395 -14.165 1.00 92.56 294 VAL A CA 1
ATOM 2412 C C . VAL A 1 294 ? 10.087 -12.129 -12.663 1.00 92.56 294 VAL A C 1
ATOM 2414 O O . VAL A 1 294 ? 10.020 -13.056 -11.863 1.00 92.56 294 VAL A O 1
ATOM 2417 N N . TYR A 1 295 ? 10.101 -10.857 -12.261 1.00 93.88 295 TYR A N 1
ATOM 2418 C CA . TYR A 1 295 ? 10.271 -10.467 -10.858 1.00 93.88 295 TYR A CA 1
ATOM 2419 C C . TYR A 1 295 ? 8.969 -10.132 -10.122 1.00 93.88 295 TYR A C 1
ATOM 2421 O O . TYR A 1 295 ? 9.002 -9.964 -8.905 1.00 93.88 295 TYR A O 1
ATOM 2429 N N . LEU A 1 296 ? 7.842 -10.026 -10.832 1.00 95.56 296 LEU A N 1
ATOM 2430 C CA . LEU A 1 296 ? 6.520 -9.679 -10.292 1.00 95.56 296 LEU A CA 1
ATOM 2431 C C . LEU A 1 296 ? 5.428 -10.656 -10.774 1.00 95.56 296 LEU A C 1
ATOM 2433 O O . LEU A 1 296 ? 4.258 -10.293 -10.840 1.00 95.56 296 LEU A O 1
ATOM 2437 N N . GLN A 1 297 ? 5.795 -11.899 -11.111 1.00 91.12 297 GLN A N 1
ATOM 2438 C CA . GLN A 1 297 ? 4.883 -12.902 -11.690 1.00 91.12 297 GLN A CA 1
ATOM 2439 C C . GLN A 1 297 ? 3.634 -13.184 -10.824 1.00 91.12 297 GLN A C 1
ATOM 2441 O O . GLN A 1 297 ? 2.555 -13.431 -11.358 1.00 91.12 297 GLN A O 1
ATOM 2446 N N . ASP A 1 298 ? 3.778 -13.100 -9.498 1.00 91.38 298 ASP A N 1
ATOM 2447 C CA . ASP A 1 298 ? 2.730 -13.380 -8.508 1.00 91.38 298 ASP A CA 1
ATOM 2448 C C . ASP A 1 298 ? 2.143 -12.088 -7.912 1.00 91.38 298 ASP A C 1
ATOM 2450 O O . ASP A 1 298 ? 1.568 -12.090 -6.828 1.00 91.38 298 ASP A O 1
ATOM 2454 N N . VAL A 1 299 ? 2.312 -10.957 -8.598 1.00 96.56 299 VAL A N 1
ATOM 2455 C CA . VAL A 1 299 ? 1.796 -9.649 -8.185 1.00 96.56 299 VAL A CA 1
ATOM 2456 C C . VAL A 1 299 ? 0.706 -9.227 -9.163 1.00 96.56 299 VAL A C 1
ATOM 2458 O O . VAL A 1 299 ? 0.868 -9.336 -10.380 1.00 96.56 299 VAL A O 1
ATOM 2461 N N . SER A 1 300 ? -0.425 -8.738 -8.645 1.00 94.94 300 SER A N 1
ATOM 2462 C CA . SER A 1 300 ? -1.537 -8.315 -9.501 1.00 94.94 300 SER A CA 1
ATOM 2463 C C . SER A 1 300 ? -1.097 -7.242 -10.502 1.00 94.94 300 SER A C 1
ATOM 2465 O O . SER A 1 300 ? -0.286 -6.368 -10.190 1.00 94.94 300 SER A O 1
ATOM 2467 N N . ILE A 1 301 ? -1.672 -7.265 -11.708 1.00 93.62 301 ILE A N 1
ATOM 2468 C CA . ILE A 1 301 ? -1.297 -6.335 -12.786 1.00 93.62 301 ILE A CA 1
ATOM 2469 C C . ILE A 1 301 ? -1.409 -4.862 -12.361 1.00 93.62 301 ILE A C 1
ATOM 2471 O O . ILE A 1 301 ? -0.557 -4.056 -12.720 1.00 93.62 301 ILE A O 1
ATOM 2475 N N . THR A 1 302 ? -2.402 -4.512 -11.536 1.00 92.12 302 THR A N 1
ATOM 2476 C CA . THR A 1 302 ? -2.566 -3.146 -11.022 1.00 92.12 302 THR A CA 1
ATOM 2477 C C . THR A 1 302 ? -1.394 -2.731 -10.134 1.00 92.12 302 THR A C 1
ATOM 2479 O O . THR A 1 302 ? -0.878 -1.622 -10.276 1.00 92.12 302 THR A O 1
ATOM 2482 N N . VAL A 1 303 ? -0.957 -3.611 -9.227 1.00 95.44 303 VAL A N 1
ATOM 2483 C CA . VAL A 1 303 ? 0.191 -3.352 -8.347 1.00 95.44 303 VAL A CA 1
ATOM 2484 C C . VAL A 1 303 ? 1.481 -3.311 -9.165 1.00 95.44 303 VAL A C 1
ATOM 2486 O O . VAL A 1 303 ? 2.291 -2.408 -8.970 1.00 95.44 303 VAL A O 1
ATOM 2489 N N . SER A 1 304 ? 1.641 -4.213 -10.134 1.00 95.94 304 SER A N 1
ATOM 2490 C CA . SER A 1 304 ? 2.793 -4.245 -11.041 1.00 95.94 304 SER A CA 1
ATOM 2491 C C . SER A 1 304 ? 2.918 -2.963 -11.876 1.00 95.94 304 SER A C 1
ATOM 2493 O O . SER A 1 304 ? 3.992 -2.371 -11.930 1.00 95.94 304 SER A O 1
ATOM 2495 N N . GLU A 1 305 ? 1.834 -2.447 -12.460 1.00 93.31 305 GLU A N 1
ATOM 2496 C CA . GLU A 1 305 ? 1.860 -1.165 -13.191 1.00 93.31 305 GLU A CA 1
ATOM 2497 C C . GLU A 1 305 ? 2.151 0.024 -12.254 1.00 93.31 305 GLU A C 1
ATOM 2499 O O . GLU A 1 305 ? 2.942 0.912 -12.585 1.00 93.31 305 GLU A O 1
ATOM 2504 N N . ASN A 1 306 ? 1.590 0.014 -11.039 1.00 92.62 306 ASN A N 1
ATOM 2505 C CA . ASN A 1 306 ? 1.900 1.004 -10.006 1.00 92.62 306 ASN A CA 1
ATOM 2506 C C . ASN A 1 306 ? 3.381 0.981 -9.604 1.00 92.62 306 ASN A C 1
ATOM 2508 O O . ASN A 1 306 ? 3.964 2.048 -9.386 1.00 92.62 306 ASN A O 1
ATOM 2512 N N . PHE A 1 307 ? 3.978 -0.209 -9.509 1.00 96.06 307 PHE A N 1
ATOM 2513 C CA . PHE A 1 307 ? 5.394 -0.419 -9.228 1.00 96.06 307 PHE A CA 1
ATOM 2514 C C . PHE A 1 307 ? 6.267 0.154 -10.346 1.00 96.06 307 PHE A C 1
ATOM 2516 O O . PHE A 1 307 ? 7.151 0.968 -10.080 1.00 96.06 307 PHE A O 1
ATOM 2523 N N . LEU A 1 308 ? 5.976 -0.201 -11.601 1.00 94.12 308 LEU A N 1
ATOM 2524 C CA . LEU A 1 308 ? 6.725 0.280 -12.765 1.00 94.12 308 LEU A CA 1
ATOM 2525 C C . LEU A 1 308 ? 6.665 1.805 -12.883 1.00 94.12 308 LEU A C 1
ATOM 2527 O O . LEU A 1 308 ? 7.682 2.458 -13.111 1.00 94.12 308 LEU A O 1
ATOM 2531 N N . SER A 1 309 ? 5.486 2.388 -12.671 1.00 91.31 309 SER A N 1
ATOM 2532 C CA . SER A 1 309 ? 5.305 3.838 -12.711 1.00 91.31 309 SER A CA 1
ATOM 2533 C C . SER A 1 309 ? 5.998 4.553 -11.535 1.00 91.31 309 SER A C 1
ATOM 2535 O O . SER A 1 309 ? 6.568 5.633 -11.713 1.00 91.31 309 SER A O 1
ATOM 2537 N N . ALA A 1 310 ? 6.009 3.944 -10.343 1.00 92.19 310 ALA A N 1
ATOM 2538 C CA . ALA A 1 310 ? 6.716 4.462 -9.168 1.00 92.19 310 ALA A CA 1
ATOM 2539 C C . ALA A 1 310 ? 8.227 4.492 -9.368 1.00 92.19 310 ALA A C 1
ATOM 2541 O O . ALA A 1 310 ? 8.854 5.532 -9.152 1.00 92.19 310 ALA A O 1
ATOM 2542 N N . LEU A 1 311 ? 8.799 3.375 -9.813 1.00 91.81 311 LEU A N 1
ATOM 2543 C CA . LEU A 1 311 ? 10.233 3.250 -10.031 1.00 91.81 311 LEU A CA 1
ATOM 2544 C C . LEU A 1 311 ? 10.707 4.087 -11.226 1.00 91.81 311 LEU A C 1
ATOM 2546 O O . LEU A 1 311 ? 11.786 4.676 -11.179 1.00 91.81 311 LEU A O 1
ATOM 2550 N N . GLY A 1 312 ? 9.887 4.165 -12.275 1.00 89.38 312 GLY A N 1
ATOM 2551 C CA . GLY A 1 312 ? 10.261 4.775 -13.542 1.00 89.38 312 GLY A CA 1
ATOM 2552 C C . GLY A 1 312 ? 11.286 3.942 -14.315 1.00 89.38 312 GLY A C 1
ATOM 2553 O O . GLY A 1 312 ? 11.661 2.832 -13.934 1.00 89.38 312 GLY A O 1
ATOM 2554 N N . THR A 1 313 ? 11.742 4.496 -15.432 1.00 89.81 313 THR A N 1
ATOM 2555 C CA . THR A 1 313 ? 12.771 3.900 -16.291 1.00 89.81 313 THR A CA 1
ATOM 2556 C C . THR A 1 313 ? 14.137 4.537 -16.021 1.00 89.81 313 THR A C 1
ATOM 2558 O O . THR A 1 313 ? 14.179 5.693 -15.589 1.00 89.81 313 THR A O 1
ATOM 2561 N N . PRO A 1 314 ? 15.255 3.846 -16.311 1.00 89.38 314 PRO A N 1
ATOM 2562 C CA . PRO A 1 314 ? 16.571 4.480 -16.275 1.00 89.38 314 PRO A CA 1
ATOM 2563 C C . PRO A 1 314 ? 16.671 5.592 -17.333 1.00 89.38 314 PRO A C 1
ATOM 2565 O O . PRO A 1 314 ? 15.883 5.641 -18.281 1.00 89.38 314 PRO A O 1
ATOM 2568 N N . ASP A 1 315 ? 17.649 6.489 -17.187 1.00 84.69 315 ASP A N 1
ATOM 2569 C CA . ASP A 1 315 ? 17.942 7.489 -18.216 1.00 84.69 315 ASP A CA 1
ATOM 2570 C C . ASP A 1 315 ? 18.493 6.795 -19.471 1.00 84.69 315 ASP A C 1
ATOM 2572 O O . ASP A 1 315 ? 19.429 5.997 -19.407 1.00 84.69 315 ASP A O 1
ATOM 2576 N N . ALA A 1 316 ? 17.946 7.116 -20.640 1.00 80.75 316 ALA A N 1
ATOM 2577 C CA . ALA A 1 316 ? 18.428 6.619 -21.925 1.00 80.75 316 ALA A CA 1
ATOM 2578 C C . ALA A 1 316 ? 19.904 6.961 -22.191 1.00 80.75 316 ALA A C 1
ATOM 2580 O O . ALA A 1 316 ? 20.637 6.170 -22.789 1.00 80.75 316 ALA A O 1
ATOM 2581 N N . ALA A 1 317 ? 20.356 8.127 -21.723 1.00 82.88 317 ALA A N 1
ATOM 2582 C CA . ALA A 1 317 ? 21.749 8.554 -21.822 1.00 82.88 317 ALA A CA 1
ATOM 2583 C C . ALA A 1 317 ? 22.647 7.946 -20.728 1.00 82.88 317 ALA A C 1
ATOM 2585 O O . ALA A 1 317 ? 23.862 8.151 -20.753 1.00 82.88 317 ALA A O 1
ATOM 2586 N N . GLY A 1 318 ? 22.072 7.189 -19.786 1.00 85.19 318 GLY A N 1
ATOM 2587 C CA . GLY A 1 318 ? 22.785 6.569 -18.676 1.00 85.19 318 GLY A CA 1
ATOM 2588 C C . GLY A 1 318 ? 23.912 5.637 -19.126 1.00 85.19 318 GLY A C 1
ATOM 2589 O O . GLY A 1 318 ? 23.852 4.959 -20.162 1.00 85.19 318 GLY A O 1
ATOM 2590 N N . ASP A 1 319 ? 24.977 5.587 -18.333 1.00 88.81 319 ASP A N 1
ATOM 2591 C CA . ASP A 1 319 ? 26.070 4.639 -18.521 1.00 88.81 319 ASP A CA 1
ATOM 2592 C C . ASP A 1 319 ? 25.680 3.224 -18.047 1.00 88.81 319 ASP A C 1
ATOM 2594 O O . ASP A 1 319 ? 24.591 2.993 -17.519 1.00 88.81 319 ASP A O 1
ATOM 2598 N N . LYS A 1 320 ? 26.571 2.244 -18.257 1.00 89.81 320 LYS A N 1
ATOM 2599 C CA . LYS A 1 320 ? 26.353 0.860 -17.798 1.00 89.81 320 LYS A CA 1
ATOM 2600 C C . LYS A 1 320 ? 26.036 0.808 -16.298 1.00 89.81 320 LYS A C 1
ATOM 2602 O O . LYS A 1 320 ? 25.127 0.094 -15.890 1.00 89.81 320 LYS A O 1
ATOM 2607 N N . LYS A 1 321 ? 26.769 1.587 -15.498 1.00 90.06 321 LYS A N 1
ATOM 2608 C CA . LYS A 1 321 ? 26.644 1.604 -14.040 1.00 90.06 321 LYS A CA 1
ATOM 2609 C C . LYS A 1 321 ? 25.276 2.122 -13.592 1.00 90.06 321 LYS A C 1
ATOM 2611 O O . LYS A 1 321 ? 24.699 1.576 -12.663 1.00 90.06 321 LYS A O 1
ATOM 2616 N N . SER A 1 322 ? 24.734 3.137 -14.261 1.00 90.25 322 SER A N 1
ATOM 2617 C CA . SER A 1 322 ? 23.399 3.670 -13.986 1.00 90.25 322 SER A CA 1
ATOM 2618 C C . SER A 1 322 ? 22.304 2.622 -14.208 1.00 90.25 322 SER A C 1
ATOM 2620 O O . SER A 1 322 ? 21.433 2.467 -13.352 1.00 90.25 322 SER A O 1
ATOM 2622 N N . TYR A 1 323 ? 22.381 1.854 -15.300 1.00 91.69 323 TYR A N 1
ATOM 2623 C CA . TYR A 1 323 ? 21.436 0.764 -15.576 1.00 91.69 323 TYR A CA 1
ATOM 2624 C C . TYR A 1 323 ? 21.575 -0.383 -14.579 1.00 91.69 323 TYR A C 1
ATOM 2626 O O . TYR A 1 323 ? 20.569 -0.915 -14.118 1.00 91.69 323 TYR A O 1
ATOM 2634 N N . GLU A 1 324 ? 22.805 -0.731 -14.207 1.00 90.56 324 GLU A N 1
ATOM 2635 C CA . GLU A 1 324 ? 23.077 -1.734 -13.178 1.00 90.56 324 GLU A CA 1
ATOM 2636 C C . GLU A 1 324 ? 22.495 -1.310 -11.821 1.00 90.56 324 GLU A C 1
ATOM 2638 O O . GLU A 1 324 ? 21.757 -2.073 -11.203 1.00 90.56 324 GLU A O 1
ATOM 2643 N N . CYS A 1 325 ? 22.719 -0.063 -11.390 1.00 89.25 325 CYS A N 1
ATOM 2644 C CA . CYS A 1 325 ? 22.123 0.475 -10.167 1.00 89.25 325 CYS A CA 1
ATOM 2645 C C . CYS A 1 325 ? 20.589 0.493 -10.222 1.00 89.25 325 CYS A C 1
ATOM 2647 O O . CYS A 1 325 ? 19.940 0.150 -9.232 1.00 89.25 325 CYS A O 1
ATOM 2649 N N . TRP A 1 326 ? 20.001 0.873 -11.361 1.00 92.00 326 TRP A N 1
ATOM 2650 C CA . TRP A 1 326 ? 18.549 0.842 -11.543 1.00 92.00 326 TRP A CA 1
ATOM 2651 C C . TRP A 1 326 ? 17.999 -0.587 -11.469 1.00 92.00 326 TRP A C 1
ATOM 2653 O O . TRP A 1 326 ? 16.997 -0.812 -10.798 1.00 92.00 326 TRP A O 1
ATOM 2663 N N . LEU A 1 327 ? 18.667 -1.559 -12.093 1.00 92.88 327 LEU A N 1
ATOM 2664 C CA . LEU A 1 327 ? 18.251 -2.961 -12.086 1.00 92.88 327 LEU A CA 1
ATOM 2665 C C . LEU A 1 327 ? 18.377 -3.585 -10.692 1.00 92.88 327 LEU A C 1
ATOM 2667 O O . LEU A 1 327 ? 17.451 -4.249 -10.236 1.00 92.88 327 LEU A O 1
ATOM 2671 N N . ILE A 1 328 ? 19.470 -3.316 -9.973 1.00 90.31 328 ILE A N 1
ATOM 2672 C CA . ILE A 1 328 ? 19.627 -3.722 -8.569 1.00 90.31 328 ILE A CA 1
ATOM 2673 C C . ILE A 1 328 ? 18.456 -3.174 -7.748 1.00 90.31 328 ILE A C 1
ATOM 2675 O O . ILE A 1 328 ? 17.773 -3.921 -7.048 1.00 90.31 328 ILE A O 1
ATOM 2679 N N . ARG A 1 329 ? 18.162 -1.877 -7.882 1.00 90.50 329 ARG A N 1
ATOM 2680 C CA . ARG A 1 329 ? 17.032 -1.240 -7.203 1.00 90.50 329 ARG A CA 1
ATOM 2681 C C . ARG A 1 329 ? 15.689 -1.878 -7.582 1.00 90.50 329 ARG A C 1
ATOM 2683 O O . ARG A 1 329 ? 14.886 -2.152 -6.694 1.00 90.50 329 ARG A O 1
ATOM 2690 N N . TYR A 1 330 ? 15.464 -2.154 -8.867 1.00 93.25 330 TYR A N 1
ATOM 2691 C CA . TYR A 1 330 ? 14.271 -2.834 -9.376 1.00 93.25 330 TYR A CA 1
ATOM 2692 C C . TYR A 1 330 ? 14.070 -4.180 -8.677 1.00 93.25 330 TYR A C 1
ATOM 2694 O O . TYR A 1 330 ? 13.026 -4.423 -8.074 1.00 93.25 330 TYR A O 1
ATOM 2702 N N . VAL A 1 331 ? 15.084 -5.047 -8.727 1.00 92.06 331 VAL A N 1
ATOM 2703 C CA . VAL A 1 331 ? 15.003 -6.411 -8.191 1.00 92.06 331 VAL A CA 1
ATOM 2704 C C . VAL A 1 331 ? 14.799 -6.390 -6.680 1.00 92.06 331 VAL A C 1
ATOM 2706 O O . VAL A 1 331 ? 14.010 -7.170 -6.146 1.00 92.06 331 VAL A O 1
ATOM 2709 N N . ASN A 1 332 ? 15.477 -5.484 -5.981 1.00 89.62 332 ASN A N 1
ATOM 2710 C CA . ASN A 1 332 ? 15.351 -5.360 -4.537 1.00 89.62 332 ASN A CA 1
ATOM 2711 C C . ASN A 1 332 ? 13.969 -4.889 -4.099 1.00 89.62 332 ASN A C 1
ATOM 2713 O O . ASN A 1 332 ? 13.373 -5.496 -3.211 1.00 89.62 332 ASN A O 1
ATOM 2717 N N . LEU A 1 333 ? 13.428 -3.853 -4.741 1.00 92.75 333 LEU A N 1
ATOM 2718 C CA . LEU A 1 333 ? 12.080 -3.395 -4.425 1.00 92.75 333 LEU A CA 1
ATOM 2719 C C . LEU A 1 333 ? 11.041 -4.459 -4.785 1.00 92.75 333 LEU A C 1
ATOM 2721 O O . LEU A 1 333 ? 10.119 -4.668 -4.004 1.00 92.75 333 LEU A O 1
ATOM 2725 N N . ALA A 1 334 ? 11.204 -5.181 -5.900 1.00 94.12 334 ALA A N 1
ATOM 2726 C CA . ALA A 1 334 ? 10.296 -6.261 -6.289 1.00 94.12 334 ALA A CA 1
ATOM 2727 C C . ALA A 1 334 ? 10.215 -7.377 -5.227 1.00 94.12 334 ALA A C 1
ATOM 2729 O O . ALA A 1 334 ? 9.142 -7.935 -4.995 1.00 94.12 334 ALA A O 1
ATOM 2730 N N . LYS A 1 335 ? 11.316 -7.660 -4.513 1.00 91.94 335 LYS A N 1
ATOM 2731 C CA . LYS A 1 335 ? 11.345 -8.654 -3.424 1.00 91.94 335 LYS A CA 1
ATOM 2732 C C . LYS A 1 335 ? 10.472 -8.290 -2.229 1.00 91.94 335 LYS A C 1
ATOM 2734 O O . LYS A 1 335 ? 10.024 -9.203 -1.542 1.00 91.94 335 LYS A O 1
ATOM 2739 N N . LEU A 1 336 ? 10.186 -7.008 -2.003 1.00 93.75 336 LEU A N 1
ATOM 2740 C CA . LEU A 1 336 ? 9.228 -6.601 -0.972 1.00 93.75 336 LEU A CA 1
ATOM 2741 C C . LEU A 1 336 ? 7.816 -7.127 -1.281 1.00 93.75 336 LEU A C 1
ATOM 2743 O O . LEU A 1 336 ? 7.052 -7.431 -0.375 1.00 93.75 336 LEU A O 1
ATOM 2747 N N . PHE A 1 337 ? 7.483 -7.275 -2.565 1.00 95.50 337 PHE A N 1
ATOM 2748 C CA . PHE A 1 337 ? 6.171 -7.734 -3.015 1.00 95.50 337 PHE A CA 1
ATOM 2749 C C . PHE A 1 337 ? 6.114 -9.256 -3.174 1.00 95.50 337 PHE A C 1
ATOM 2751 O O . PHE A 1 337 ? 5.090 -9.865 -2.886 1.00 95.50 337 PHE A O 1
ATOM 2758 N N . THR A 1 338 ? 7.210 -9.881 -3.610 1.00 93.81 338 THR A N 1
ATOM 2759 C CA . THR A 1 338 ? 7.240 -11.321 -3.923 1.00 93.81 338 THR A CA 1
ATOM 2760 C C . THR A 1 338 ? 7.795 -12.202 -2.811 1.00 93.81 338 THR A C 1
ATOM 2762 O O . THR A 1 338 ? 7.499 -13.391 -2.779 1.00 93.81 338 THR A O 1
ATOM 2765 N N . ASN A 1 339 ? 8.578 -11.646 -1.882 1.00 91.12 339 ASN A N 1
ATOM 2766 C CA . ASN A 1 339 ? 9.168 -12.372 -0.755 1.00 91.12 339 ASN A CA 1
ATOM 2767 C C . ASN A 1 339 ? 8.962 -11.617 0.573 1.00 91.12 339 ASN A C 1
ATOM 2769 O O . ASN A 1 339 ? 9.944 -11.303 1.261 1.00 91.12 339 ASN A O 1
ATOM 2773 N N . PRO A 1 340 ? 7.708 -11.323 0.964 1.00 92.38 340 PRO A N 1
ATOM 2774 C CA . PRO A 1 340 ? 7.433 -10.563 2.179 1.00 92.38 340 PRO A CA 1
ATOM 2775 C C . PRO A 1 340 ? 8.005 -11.243 3.430 1.00 92.38 340 PRO A C 1
ATOM 2777 O O . PRO A 1 340 ? 8.551 -10.555 4.287 1.00 92.38 340 PRO A O 1
ATOM 2780 N N . GLU A 1 341 ? 8.013 -12.577 3.494 1.00 91.44 341 GLU A N 1
ATOM 2781 C CA . GLU A 1 341 ? 8.565 -13.342 4.624 1.00 91.44 341 GLU A CA 1
ATOM 2782 C C . GLU A 1 341 ? 10.027 -12.985 4.938 1.00 91.44 341 GLU A C 1
ATOM 2784 O O . GLU A 1 341 ? 10.369 -12.747 6.091 1.00 91.44 341 GLU A O 1
ATOM 2789 N N . ARG A 1 342 ? 10.889 -12.817 3.923 1.00 88.56 342 ARG A N 1
ATOM 2790 C CA . ARG A 1 342 ? 12.292 -12.398 4.137 1.00 88.56 342 ARG A CA 1
ATOM 2791 C C . ARG A 1 342 ? 12.406 -10.971 4.674 1.00 88.56 342 ARG A C 1
ATOM 2793 O O . ARG A 1 342 ? 13.321 -10.638 5.429 1.00 88.56 342 ARG A O 1
ATOM 2800 N N . THR A 1 343 ? 11.469 -10.111 4.282 1.00 89.50 343 THR A N 1
ATOM 2801 C CA . THR A 1 343 ? 11.373 -8.755 4.835 1.00 89.50 343 THR A CA 1
ATOM 2802 C C . THR A 1 343 ? 10.956 -8.831 6.304 1.00 89.50 343 THR A C 1
ATOM 2804 O O . THR A 1 343 ? 11.534 -8.143 7.144 1.00 89.50 343 THR A O 1
ATOM 2807 N N . LEU A 1 344 ? 9.992 -9.695 6.636 1.00 91.69 344 LEU A N 1
ATOM 2808 C CA . LEU A 1 344 ? 9.545 -9.924 8.009 1.00 91.69 344 LEU A CA 1
ATOM 2809 C C . LEU A 1 344 ? 10.647 -10.527 8.890 1.00 91.69 344 LEU A C 1
ATOM 2811 O O . LEU A 1 344 ? 10.823 -10.088 10.025 1.00 91.69 344 LEU A O 1
ATOM 2815 N N . GLU A 1 345 ? 11.452 -11.451 8.364 1.00 91.19 345 GLU A N 1
ATOM 2816 C CA . GLU A 1 345 ? 12.629 -11.997 9.051 1.00 91.19 345 GLU A CA 1
ATOM 2817 C C . GLU A 1 345 ? 13.611 -10.894 9.463 1.00 91.19 345 GLU A C 1
ATOM 2819 O O . GLU A 1 345 ? 14.125 -10.922 10.583 1.00 91.19 345 GLU A O 1
ATOM 2824 N N . SER A 1 346 ? 13.793 -9.874 8.618 1.00 89.19 346 SER A N 1
ATOM 2825 C CA . SER A 1 346 ? 14.683 -8.735 8.890 1.00 89.19 346 SER A CA 1
ATOM 2826 C C . SER A 1 346 ? 14.232 -7.889 10.090 1.00 89.19 346 SER A C 1
ATOM 2828 O O . SER A 1 346 ? 15.052 -7.231 10.724 1.00 89.19 346 SER A O 1
ATOM 2830 N N . PHE A 1 347 ? 12.949 -7.934 10.470 1.00 90.00 347 PHE A N 1
ATOM 2831 C CA . PHE A 1 347 ? 12.474 -7.304 11.708 1.00 90.00 347 PHE A CA 1
ATOM 2832 C C . PHE A 1 347 ? 12.833 -8.093 12.971 1.00 90.00 347 PHE A C 1
ATOM 2834 O O . PHE A 1 347 ? 12.759 -7.541 14.068 1.00 90.00 347 PHE A O 1
ATOM 2841 N N . SER A 1 348 ? 13.206 -9.369 12.857 1.00 86.06 348 SER A N 1
ATOM 2842 C CA . SER A 1 348 ? 13.508 -10.215 14.021 1.00 86.06 348 SER A CA 1
ATOM 2843 C C . SER A 1 348 ? 14.763 -9.756 14.765 1.00 86.06 348 SER A C 1
ATOM 2845 O O . SER A 1 348 ? 14.875 -9.975 15.969 1.00 86.06 348 SER A O 1
ATOM 2847 N N . SER A 1 349 ? 15.692 -9.094 14.067 1.00 84.62 349 SER A N 1
ATOM 2848 C CA . SER A 1 349 ? 16.881 -8.469 14.658 1.00 84.62 349 SER A CA 1
ATOM 2849 C C . SER A 1 349 ? 16.633 -7.059 15.200 1.00 84.62 349 SER A C 1
ATOM 2851 O O . SER A 1 349 ? 17.469 -6.536 15.934 1.00 84.62 349 SER A O 1
ATOM 2853 N N . GLU A 1 350 ? 15.504 -6.436 14.860 1.00 91.50 350 GLU A N 1
ATOM 2854 C CA . GLU A 1 350 ? 15.188 -5.068 15.264 1.00 91.50 350 GLU A CA 1
ATOM 2855 C C . GLU A 1 350 ? 14.443 -5.038 16.598 1.00 91.50 350 GLU A C 1
ATOM 2857 O O . GLU A 1 350 ? 13.515 -5.807 16.849 1.00 91.50 350 GLU A O 1
ATOM 2862 N N . GLN A 1 351 ? 14.801 -4.102 17.471 1.00 93.44 351 GLN A N 1
ATOM 2863 C CA . GLN A 1 351 ? 14.101 -3.939 18.744 1.00 93.44 351 GLN A CA 1
ATOM 2864 C C . GLN A 1 351 ? 12.821 -3.118 18.576 1.00 93.44 351 GLN A C 1
ATOM 2866 O O . GLN A 1 351 ? 12.795 -2.112 17.863 1.00 93.44 351 GLN A O 1
ATOM 2871 N N . TRP A 1 352 ? 11.764 -3.516 19.288 1.00 95.62 352 TRP A N 1
ATOM 2872 C CA . TRP A 1 352 ? 10.581 -2.677 19.466 1.00 95.62 352 TRP A CA 1
ATOM 2873 C C . TRP A 1 352 ? 10.961 -1.434 20.273 1.00 95.62 352 TRP A C 1
ATOM 2875 O O . TRP A 1 352 ? 11.429 -1.538 21.406 1.00 95.62 352 TRP A O 1
ATOM 2885 N N . LYS A 1 353 ? 10.735 -0.255 19.701 1.00 95.62 353 LYS A N 1
ATOM 2886 C CA . LYS A 1 353 ? 10.931 1.038 20.352 1.00 95.62 353 LYS A CA 1
ATOM 2887 C C . LYS A 1 353 ? 9.597 1.554 20.861 1.00 95.62 353 LYS A C 1
ATOM 2889 O O . LYS A 1 353 ? 8.652 1.694 20.088 1.00 95.62 353 LYS A O 1
ATOM 2894 N N . SER A 1 354 ? 9.519 1.832 22.157 1.00 94.88 354 SER A N 1
ATOM 2895 C CA . SER A 1 354 ? 8.310 2.375 22.775 1.00 94.88 354 SER A CA 1
ATOM 2896 C C . SER A 1 354 ? 7.981 3.760 22.228 1.00 94.88 354 SER A C 1
ATOM 2898 O O . SER A 1 354 ? 8.848 4.628 22.139 1.00 94.88 354 SER A O 1
ATOM 2900 N N . VAL A 1 355 ? 6.708 3.978 21.921 1.00 91.94 355 VAL A N 1
ATOM 2901 C CA . VAL A 1 355 ? 6.162 5.300 21.620 1.00 91.94 355 VAL A CA 1
ATOM 2902 C C . VAL A 1 355 ? 5.604 5.846 22.930 1.00 91.94 355 VAL A C 1
ATOM 2904 O O . VAL A 1 355 ? 4.705 5.253 23.522 1.00 91.94 355 VAL A O 1
ATOM 2907 N N . LEU A 1 356 ? 6.183 6.929 23.448 1.00 82.12 356 LEU A N 1
ATOM 2908 C CA . LEU A 1 356 ? 5.699 7.546 24.687 1.00 82.12 356 LEU A CA 1
ATOM 2909 C C . LEU A 1 356 ? 4.375 8.280 24.425 1.00 82.12 356 LEU A C 1
ATOM 2911 O O . LEU A 1 356 ? 4.301 8.967 23.405 1.00 82.12 356 LEU A O 1
ATOM 2915 N N . PRO A 1 357 ? 3.359 8.164 25.300 1.00 68.88 357 PRO A N 1
ATOM 2916 C CA . PRO A 1 357 ? 2.196 9.051 25.259 1.00 68.88 357 PRO A CA 1
ATOM 2917 C C . PRO A 1 357 ? 2.649 10.511 25.390 1.00 68.88 357 PRO A C 1
ATOM 2919 O O . PRO A 1 357 ? 3.661 10.765 26.050 1.00 68.88 357 PRO A O 1
ATOM 2922 N N . GLN A 1 358 ? 1.935 11.436 24.748 1.00 62.00 358 GLN A N 1
ATOM 2923 C CA . GLN A 1 358 ? 2.114 12.869 24.994 1.00 62.00 358 GLN A CA 1
ATOM 2924 C C . GLN A 1 358 ? 1.403 13.314 26.267 1.00 62.00 358 GLN A C 1
ATOM 2926 O O . GLN A 1 358 ? 0.324 12.749 26.567 1.00 62.00 358 GLN A O 1
#

Mean predicted aligned error: 8.59 Å

Radius of gyration: 22.67 Å; Cα contacts (8 Å, |Δi|>4): 538; chains: 1; bounding box: 56×50×61 Å

Foldseek 3Di:
DADADDAAQQAWWWAQAPVPRDIDTDGLVRLVPDDPPDADAGPPPRDGTPSDLLRTAARDPVPLCLDPQNVQRYKWKAKDLDPDPPDPFDFDDVVVLVCCCVPVQPPNVVVSVVVRVQLRQFFDKIFHLQLRLLVLLCCLQPVVCLPGWMKMKIFHFDPPFAEDNDAAEDGPVCVRRCGCVNQVVVRGFKYWYQDSHSRHNGIMIGGHLNRTFWMWMDTLVVLLPPDDDPPVLLVVLVVLLVVLLVLDPDPPDDVVVVVVVVCVVCVVVVHDPPPPDRPSQVSQLVSLVVVCVVLVVSHRPVVSVSLCSSLDGFDSPDDSVSSVVSVSVSNSSSCVNVPVVVVVVVRVPTDIGGRDDD

Sequence (358 aa):
MLIERKIDFNYNYWFKCEKCRKRNCLLAAEYHNQTTTDSPKCKYCQNDLNANRSDIRLRDEDDPALTDSQVLDSIWYHTSTESEWPKSEYSLPPEEGAHIRERAFKNEPEKTSKYIDFHENQALHIGTYEAALESMLRRMREKDDRDKEFFLYRVKLRKEINIAPELLHDHRDKVGQVLVETLRDGGYQVSRYINVHESPGSISLALMREAIESTQRISIRALESMVEVDDSILQCVLDERHKAQEFSPSRKSASALLDEMLWRRSARDGNQFAEIPSVVHVQLIKMAKELATVYLQDVSITVSENFLSALGTPDAAGDKKSYECWLIRYVNLAKLFTNPERTLESFSSEQWKSVLPQ

Secondary structure (DSSP, 8-state):
-PBPPPP-S-PPEEEE-TTT--EEEE-HHHHHT-BTTBPPBPTTT-PBP---GGGPBPS-TT-GGGSHHHHHHB-EEEEES-TTPSPSS----HHHHHHIIIIISTT-HHHHHHHHHHHHTBPEEEB-HHHHHHHHHHHHHHSS-TTSPPEEEEEEE-SS-PEEEEEEE--TTTTT--BHHHHHHTT-SEEEEEESSSSTTEEEEEE-GGGEEEEEEEEHHHHGGG-PPPHHHHHHHHHHHHHHHHT-----STHHHHHHHHHHHHTTTT----PPPPHHHHHHHHHHHHHHHHHSTTS-HHHHHHHHHHH-PPPTT--HHHHHHHHHHHHHHHHHHH-HHHHHHHGGGSPPEE----

Nearest PDB structures (foldseek):
  3fse-assembly1_A  TM=2.748E-01  e=2.197E+00  Trichormus variabilis ATCC 29413
  5fu7-assembly1_A  TM=1.904E-01  e=3.097E+00  Homo sapiens
  4c0e-assembly2_B  TM=2.102E-01  e=9.196E+00  Thermochaetoides thermophila

Organism: NCBI:txid556325

Solvent-accessible surface area (backbone atoms only — not comparable to full-atom values): 20200 Å² total; per-residue (Å²): 124,78,40,79,73,91,84,72,58,59,55,54,46,26,29,61,31,84,87,80,62,48,79,40,82,40,51,34,62,60,61,64,70,52,49,100,86,54,65,55,59,31,95,86,76,66,44,73,30,77,80,48,61,67,50,50,30,62,61,55,93,79,46,59,70,80,37,72,70,42,46,42,32,30,59,31,15,33,55,36,72,55,91,68,72,84,59,95,70,62,74,77,54,69,67,61,52,46,48,40,45,68,68,75,34,61,96,34,66,68,61,40,49,52,51,52,53,51,64,49,38,34,27,48,70,38,19,38,66,61,29,16,52,36,40,44,31,48,36,23,59,75,63,78,39,52,90,54,65,43,28,45,32,43,37,38,43,42,85,90,67,42,64,47,90,59,75,40,74,39,40,93,90,46,71,76,59,54,34,42,61,62,34,51,79,72,69,21,35,32,38,39,26,32,30,42,72,53,34,58,12,38,68,27,37,42,24,39,76,66,40,37,38,29,35,30,69,46,52,54,66,68,63,49,74,79,66,88,76,56,67,69,60,54,48,54,55,50,52,52,44,51,54,27,44,71,64,55,72,76,93,80,62,73,54,70,62,50,52,52,52,49,47,60,46,26,68,72,71,75,44,84,71,77,73,79,76,49,72,35,56,54,51,44,50,50,53,53,53,55,49,36,63,72,56,40,67,77,39,20,59,58,57,48,52,44,45,49,59,20,72,54,68,74,65,69,86,51,54,72,65,54,48,50,53,47,48,50,51,50,58,38,58,35,37,62,69,74,40,47,66,64,58,56,57,62,50,73,82,42,67,74,42,74,47,78,68,130